Protein AF-G5DZQ9-F1 (afdb_monomer_lite)

Organism: NCBI:txid8362

InterPro domains:
  IPR019144 Membralin [PF09746] (77-176)

Sequence (219 aa):
SFSDTASKVWPQEEYIVEYSLEYGFLRLSQSTRQRLNIPVMVVTLDPTRDLCFGDRFSRFLLDEFLGYDDILMSSVKMARTSYLAAFVIMVILSSMLLRYSHHQIFIVDLLQMLEMNMSIAFPAAPLLTVILALVGMEAIMSEFFNDTTTAFYIILIVWLADQYDAFCCHTNTSKRHWLRFFYLYHFAFYAYHYRFNGQYSSLALVTSWLFIQHSMIYF

pLDDT: mean 71.71, std 11.46, range [29.19, 89.88]

Structure (mmCIF, N/CA/C/O backbone):
data_AF-G5DZQ9-F1
#
_entry.id   AF-G5DZQ9-F1
#
loop_
_atom_site.group_PDB
_atom_site.id
_atom_site.type_symbol
_atom_site.label_atom_id
_atom_site.label_alt_id
_atom_site.label_comp_id
_atom_site.label_asym_id
_atom_site.label_entity_id
_atom_site.label_seq_id
_atom_site.pdbx_PDB_ins_code
_atom_site.Cartn_x
_atom_site.Cartn_y
_atom_site.Cartn_z
_atom_site.occupancy
_atom_site.B_iso_or_equiv
_atom_site.auth_seq_id
_atom_site.auth_comp_id
_atom_site.auth_asym_id
_atom_site.auth_atom_id
_atom_site.pdbx_PDB_model_num
ATOM 1 N N . SER A 1 1 ? -33.558 -19.349 22.572 1.00 29.19 1 SER A N 1
ATOM 2 C CA . SER A 1 1 ? -34.278 -18.767 23.715 1.00 29.19 1 SER A CA 1
ATOM 3 C C . SER A 1 1 ? -33.627 -17.468 24.106 1.00 29.19 1 SER A C 1
ATOM 5 O O . SER A 1 1 ? -32.419 -17.442 24.300 1.00 29.19 1 SER A O 1
ATOM 7 N N . PHE A 1 2 ? -34.428 -16.409 24.139 1.00 42.12 2 PHE A N 1
ATOM 8 C CA . PHE A 1 2 ? -34.037 -15.070 24.555 1.00 42.12 2 PHE A CA 1
ATOM 9 C C . PHE A 1 2 ? -33.864 -15.072 26.073 1.00 42.12 2 PHE A C 1
ATOM 11 O O . PHE A 1 2 ? -34.793 -15.430 26.791 1.00 42.12 2 PHE A O 1
ATOM 18 N N . SER A 1 3 ? -32.663 -14.750 26.542 1.00 31.62 3 SER A N 1
ATOM 19 C CA . SER A 1 3 ? -32.394 -14.520 27.957 1.00 31.62 3 SER A CA 1
ATOM 20 C C . SER A 1 3 ? -32.365 -13.018 28.172 1.00 31.62 3 SER A C 1
ATOM 22 O O . SER A 1 3 ? -31.493 -12.348 27.619 1.00 31.62 3 SER A O 1
ATOM 24 N N . ASP A 1 4 ? -33.303 -12.521 28.976 1.00 43.41 4 ASP A N 1
ATOM 25 C CA . ASP A 1 4 ? -33.257 -11.193 29.581 1.00 43.41 4 ASP A CA 1
ATOM 26 C C . ASP A 1 4 ? -31.859 -10.927 30.149 1.00 43.41 4 ASP A C 1
ATOM 28 O O . ASP A 1 4 ? -31.357 -11.681 30.988 1.00 43.41 4 ASP A O 1
ATOM 32 N N . THR A 1 5 ? -31.203 -9.865 29.687 1.00 37.81 5 THR A N 1
ATOM 33 C CA . THR A 1 5 ? -29.939 -9.422 30.272 1.00 37.81 5 THR A CA 1
ATOM 34 C C . THR A 1 5 ? -30.222 -8.334 31.290 1.00 37.81 5 THR A C 1
ATOM 36 O O . THR A 1 5 ? -30.488 -7.182 30.945 1.00 37.81 5 THR A O 1
ATOM 39 N N . ALA A 1 6 ? -30.135 -8.751 32.553 1.00 37.56 6 ALA A N 1
ATOM 40 C CA . ALA A 1 6 ? -29.896 -7.921 33.720 1.00 37.56 6 ALA A CA 1
ATOM 41 C C . ALA A 1 6 ? -28.909 -6.779 33.423 1.00 37.56 6 ALA A C 1
ATOM 43 O O . ALA A 1 6 ? -28.017 -6.920 32.584 1.00 37.56 6 ALA A O 1
ATOM 44 N N . SER A 1 7 ? -29.055 -5.668 34.148 1.00 39.84 7 SER A N 1
ATOM 45 C CA . SER A 1 7 ? -28.167 -4.505 34.117 1.00 39.84 7 SER A CA 1
ATOM 46 C C . SER A 1 7 ? -26.710 -4.909 34.381 1.00 39.84 7 SER A C 1
ATOM 48 O O . SER A 1 7 ? -26.241 -4.893 35.520 1.00 39.84 7 SER A O 1
ATOM 50 N N . LYS A 1 8 ? -25.989 -5.301 33.328 1.00 43.09 8 LYS A N 1
ATOM 51 C CA . LYS A 1 8 ? -24.544 -5.498 33.362 1.00 43.09 8 LYS A CA 1
ATOM 52 C C . LYS A 1 8 ? -23.925 -4.120 33.559 1.00 43.09 8 LYS A C 1
ATOM 54 O O . LYS A 1 8 ? -24.009 -3.265 32.682 1.00 43.09 8 LYS A O 1
ATOM 59 N N . VAL A 1 9 ? -23.366 -3.898 34.745 1.00 46.31 9 VAL A N 1
ATOM 60 C CA . VAL A 1 9 ? -22.477 -2.768 35.006 1.00 46.31 9 VAL A CA 1
ATOM 61 C C . VAL A 1 9 ? -21.279 -2.946 34.080 1.00 46.31 9 VAL A C 1
ATOM 63 O O . VAL A 1 9 ? -20.582 -3.956 34.154 1.00 46.31 9 VAL A O 1
ATOM 66 N N . TRP A 1 10 ? -21.122 -2.005 33.155 1.00 50.31 10 TRP A N 1
ATOM 67 C CA . TRP A 1 10 ? -20.076 -2.020 32.142 1.00 50.31 10 TRP A CA 1
ATOM 68 C C . TRP A 1 10 ? -18.716 -1.794 32.812 1.00 50.31 10 TRP A C 1
ATOM 70 O O . TRP A 1 10 ? -18.569 -0.791 33.520 1.00 50.31 10 TRP A O 1
ATOM 80 N N . PRO A 1 11 ? -17.735 -2.694 32.643 1.00 52.16 11 PRO A N 1
ATOM 81 C CA . PRO A 1 11 ? -16.386 -2.451 33.136 1.00 52.16 11 PRO A CA 1
ATOM 82 C C . PRO A 1 11 ? -15.795 -1.239 32.400 1.00 52.16 11 PRO A C 1
ATOM 84 O O . PRO A 1 11 ? -15.856 -1.158 31.178 1.00 52.16 11 PRO A O 1
ATOM 87 N N . GLN A 1 12 ? -15.257 -0.265 33.142 1.00 51.59 12 GLN A N 1
ATOM 88 C CA . GLN A 1 12 ? -14.741 0.991 32.570 1.00 51.59 12 GLN A CA 1
ATOM 89 C C . GLN A 1 12 ? -13.383 0.846 31.860 1.00 51.59 12 GLN A C 1
ATOM 91 O O . GLN A 1 12 ? -12.865 1.829 31.338 1.00 51.59 12 GLN A O 1
ATOM 96 N N . GLU A 1 13 ? -12.819 -0.362 31.828 1.00 50.69 13 GLU A N 1
ATOM 97 C CA . GLU A 1 13 ? -11.478 -0.641 31.299 1.00 50.69 13 GLU A CA 1
ATOM 98 C C . GLU A 1 13 ? -1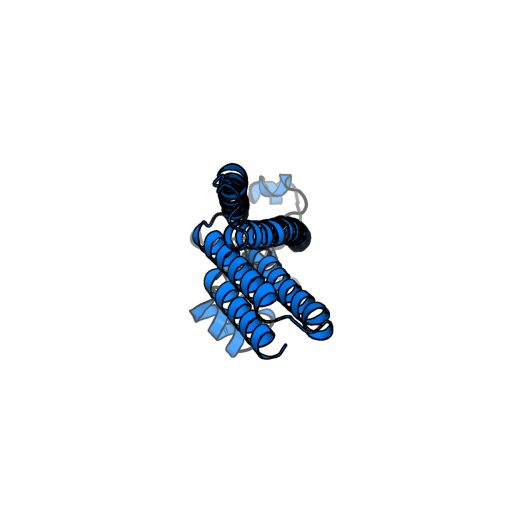1.488 -1.427 29.974 1.00 50.69 13 GLU A C 1
ATOM 100 O O . GLU A 1 13 ? -10.428 -1.649 29.398 1.00 50.69 13 GLU A O 1
ATOM 105 N N . GLU A 1 14 ? -12.658 -1.811 29.448 1.00 59.22 14 GLU A N 1
ATOM 106 C CA . GLU A 1 14 ? -12.772 -2.523 28.164 1.00 59.22 14 GLU A CA 1
ATOM 107 C C . GLU A 1 14 ? -13.199 -1.573 27.032 1.00 59.22 14 GLU A C 1
ATOM 109 O O . GLU A 1 14 ? -14.139 -0.784 27.163 1.00 59.22 14 GLU A O 1
ATOM 114 N N . TYR A 1 15 ? -12.499 -1.641 25.897 1.00 63.75 15 TYR A N 1
ATOM 115 C CA . TYR A 1 15 ? -12.817 -0.872 24.694 1.00 63.75 15 TYR A CA 1
ATOM 116 C C . TYR A 1 15 ? -14.038 -1.483 23.991 1.00 63.75 15 TYR A C 1
ATOM 118 O O . TYR A 1 15 ? -14.171 -2.698 23.856 1.00 63.75 15 TYR A O 1
ATOM 126 N N . ILE A 1 16 ? -14.953 -0.630 23.525 1.00 74.00 16 ILE A N 1
ATOM 127 C CA . ILE A 1 16 ? -16.191 -1.045 22.854 1.00 74.00 16 ILE A CA 1
ATOM 128 C C . ILE A 1 16 ? -16.242 -0.375 21.486 1.00 74.00 16 ILE A C 1
ATOM 130 O O . ILE A 1 16 ? -16.075 0.840 21.369 1.00 74.00 16 ILE A O 1
ATOM 134 N N . VAL A 1 17 ? -16.502 -1.166 20.446 1.00 76.00 17 VAL A N 1
ATOM 135 C CA . VAL A 1 17 ? -16.706 -0.657 19.087 1.00 76.00 17 VAL A CA 1
ATOM 136 C C . VAL A 1 17 ? -18.203 -0.524 18.832 1.00 76.00 17 VAL A C 1
ATOM 138 O O . VAL A 1 17 ? -18.927 -1.517 18.784 1.00 76.00 17 VAL A O 1
ATOM 141 N N . GLU A 1 18 ? -18.675 0.709 18.654 1.00 82.25 18 GLU A N 1
ATOM 142 C CA . GLU A 1 18 ? -20.065 0.993 18.296 1.00 82.25 18 GLU A CA 1
ATOM 143 C C . GLU A 1 18 ? -20.197 1.264 16.792 1.00 82.25 18 GLU A C 1
ATOM 145 O O . GLU A 1 18 ? -19.430 2.032 16.211 1.00 82.25 18 GLU A O 1
ATOM 150 N N . TYR A 1 19 ? -21.211 0.672 16.159 1.00 78.12 19 TYR A N 1
ATOM 151 C CA . TYR A 1 19 ? -21.540 0.918 14.756 1.00 78.12 19 TYR A CA 1
ATOM 152 C C . TYR A 1 19 ? -23.028 1.237 14.599 1.00 78.12 19 TYR A C 1
ATOM 154 O O . TYR A 1 19 ? -23.882 0.615 15.228 1.00 78.12 19 TYR A O 1
ATOM 162 N N . SER A 1 20 ? -23.339 2.203 13.735 1.00 81.62 20 SER A N 1
ATOM 163 C CA . SER A 1 20 ? -24.707 2.578 13.374 1.00 81.62 20 SER A CA 1
ATOM 164 C C . SER A 1 20 ? -24.753 2.999 11.911 1.00 81.62 20 SER A C 1
ATOM 166 O O . SER A 1 20 ? -23.849 3.687 11.435 1.00 81.62 20 SER A O 1
ATOM 168 N N . LEU A 1 21 ? -25.832 2.632 11.215 1.00 80.06 21 LEU A N 1
ATOM 169 C CA . LEU A 1 21 ? -26.117 3.127 9.863 1.00 80.06 21 LEU A CA 1
ATOM 170 C C . LEU A 1 21 ? -26.376 4.641 9.865 1.00 80.06 21 LEU A C 1
ATOM 172 O O . LEU A 1 21 ? -26.019 5.336 8.917 1.00 80.06 21 LEU A O 1
ATOM 176 N N . GLU A 1 22 ? -26.958 5.157 10.950 1.00 82.12 22 GLU A N 1
ATOM 177 C CA . GLU A 1 22 ? -27.217 6.580 11.143 1.00 82.12 22 GLU A CA 1
ATOM 178 C C . GLU A 1 22 ? -26.275 7.154 12.201 1.00 82.12 22 GLU A C 1
ATOM 180 O O . GLU A 1 22 ? -26.306 6.779 13.379 1.00 82.12 22 GLU A O 1
ATOM 185 N N . TYR A 1 23 ? -25.451 8.116 11.785 1.00 75.62 23 TYR A N 1
ATOM 186 C CA . TYR A 1 23 ? -24.440 8.738 12.642 1.00 75.62 23 TYR A CA 1
ATOM 187 C C . TYR A 1 23 ? -25.040 9.447 13.872 1.00 75.62 23 TYR A C 1
ATOM 189 O O . TYR A 1 23 ? -24.409 9.518 14.926 1.00 75.62 23 TYR A O 1
ATOM 197 N N . GLY A 1 24 ? -26.284 9.931 13.771 1.00 80.19 24 GLY A N 1
ATOM 198 C CA . GLY A 1 24 ? -26.987 10.598 14.869 1.00 80.19 24 GLY A CA 1
ATOM 199 C C . GLY A 1 24 ? -27.151 9.724 16.116 1.00 80.19 24 GLY A C 1
ATOM 200 O O . GLY A 1 24 ? -27.082 10.239 17.231 1.00 80.19 24 GLY A O 1
ATOM 201 N N . PHE A 1 25 ? -27.281 8.404 15.953 1.00 82.31 25 PHE A N 1
ATOM 202 C CA . PHE A 1 25 ? -27.458 7.488 17.082 1.00 82.31 25 PHE A CA 1
ATOM 203 C C . PHE A 1 25 ? -26.173 7.237 17.871 1.00 82.31 25 PHE A C 1
ATOM 205 O O . PHE A 1 25 ? -26.243 7.033 19.085 1.00 82.31 25 PHE A O 1
ATOM 212 N N . LEU A 1 26 ? -25.006 7.343 17.226 1.00 81.25 26 LEU A N 1
ATOM 213 C CA . LEU A 1 26 ? -23.705 7.207 17.892 1.00 81.25 26 LEU A CA 1
ATOM 214 C C . LEU A 1 26 ? -23.463 8.339 18.902 1.00 81.25 26 LEU A C 1
ATOM 216 O O . LEU A 1 26 ? -22.813 8.127 19.917 1.00 81.25 26 LEU A O 1
ATOM 220 N N . ARG A 1 27 ? -24.051 9.524 18.683 1.00 80.75 27 ARG A N 1
ATOM 221 C CA . ARG A 1 27 ? -23.936 10.675 19.599 1.00 80.75 27 ARG A CA 1
ATOM 222 C C . ARG A 1 27 ? -24.813 10.580 20.850 1.00 80.75 27 ARG A C 1
ATOM 224 O O . ARG A 1 27 ? -24.617 11.350 21.787 1.00 80.75 27 ARG A O 1
ATOM 231 N N . LEU A 1 28 ? -25.814 9.701 20.859 1.00 82.06 28 LEU A N 1
ATOM 232 C CA . LEU A 1 28 ? -26.751 9.569 21.975 1.00 82.06 28 LEU A CA 1
ATOM 233 C C . LEU A 1 28 ? -26.148 8.713 23.091 1.00 82.06 28 LEU A C 1
ATOM 235 O O . LEU A 1 28 ? -25.578 7.658 22.820 1.00 82.06 28 LEU A O 1
ATOM 239 N N . SER A 1 29 ? -26.350 9.122 24.348 1.00 81.06 29 SER A N 1
ATOM 240 C CA . SER A 1 29 ? -25.999 8.300 25.512 1.00 81.06 29 SER A CA 1
ATOM 241 C C . SER A 1 29 ? -26.861 7.036 25.578 1.00 81.06 29 SER A C 1
ATOM 243 O O . SER A 1 29 ? -28.008 7.025 25.120 1.00 81.06 29 SER A O 1
ATOM 245 N N . GLN A 1 30 ? -26.358 5.986 26.227 1.00 79.94 30 GLN A N 1
ATOM 246 C CA . GLN A 1 30 ? -27.070 4.709 26.340 1.00 79.94 30 GLN A CA 1
ATOM 247 C C . GLN A 1 30 ? -28.442 4.841 27.023 1.00 79.94 30 GLN A C 1
ATOM 249 O O . GLN A 1 30 ? -29.418 4.243 26.575 1.00 79.94 30 GLN A O 1
ATOM 254 N N . SER A 1 31 ? -28.553 5.714 28.028 1.00 80.56 31 SER A N 1
ATOM 255 C CA . SER A 1 31 ? -29.822 6.057 28.683 1.00 80.56 31 SER A CA 1
ATOM 256 C C . SER A 1 31 ? -30.815 6.748 27.741 1.00 80.56 31 SER A C 1
ATOM 258 O O . SER A 1 31 ? -32.017 6.486 27.794 1.00 80.56 31 SER A O 1
ATOM 260 N N . THR A 1 32 ? -30.327 7.597 26.832 1.00 81.38 32 THR A N 1
ATOM 261 C CA . THR A 1 32 ? -31.174 8.267 25.838 1.00 81.38 32 THR A CA 1
ATOM 262 C C . THR A 1 32 ? -31.618 7.296 24.746 1.00 81.38 32 THR A C 1
ATOM 264 O O . THR A 1 32 ? -32.773 7.355 24.329 1.00 81.38 32 THR A O 1
ATOM 267 N N . ARG A 1 33 ? -30.751 6.358 24.335 1.00 82.75 33 ARG A N 1
ATOM 268 C CA . ARG A 1 33 ? -31.100 5.288 23.382 1.00 82.75 33 ARG A CA 1
ATOM 269 C C . ARG A 1 33 ? -32.202 4.377 23.934 1.00 82.75 33 ARG A C 1
ATOM 271 O O . ARG A 1 33 ? -33.153 4.087 23.214 1.00 82.75 33 ARG A O 1
ATOM 278 N N . GLN A 1 34 ? -32.131 4.020 25.220 1.00 81.62 34 GLN A N 1
ATOM 279 C CA . GLN A 1 34 ? -33.184 3.264 25.914 1.00 81.62 34 GLN A CA 1
ATOM 280 C C . GLN A 1 34 ? -34.495 4.053 26.006 1.00 81.62 34 GLN A C 1
ATOM 282 O O . GLN A 1 34 ? -35.560 3.517 25.716 1.00 81.62 34 GLN A O 1
ATOM 287 N N . ARG A 1 35 ? -34.431 5.350 26.342 1.00 88.12 35 ARG A N 1
ATOM 288 C CA . ARG A 1 35 ? -35.624 6.209 26.433 1.00 88.12 35 ARG A CA 1
ATOM 289 C C . ARG A 1 35 ? -36.322 6.409 25.085 1.00 88.12 35 ARG A C 1
ATOM 291 O O . ARG A 1 35 ? -37.540 6.525 25.044 1.00 88.12 35 ARG A O 1
ATOM 298 N N . LEU A 1 36 ? -35.551 6.473 24.001 1.00 86.62 36 LEU A N 1
ATOM 299 C CA . LEU A 1 36 ? -36.057 6.608 22.632 1.00 86.62 36 LEU A CA 1
ATOM 300 C C . LEU A 1 36 ? -36.387 5.258 21.974 1.00 86.62 36 LEU A C 1
ATOM 302 O O . LEU A 1 36 ? -36.780 5.239 20.813 1.00 86.62 36 LEU A O 1
ATOM 306 N N . ASN A 1 37 ? -36.249 4.148 22.708 1.00 85.75 37 ASN A N 1
ATOM 307 C CA . ASN A 1 37 ? -36.533 2.790 22.245 1.00 85.75 37 ASN A CA 1
ATOM 308 C C . ASN A 1 37 ? -35.787 2.415 20.944 1.00 85.75 37 ASN A C 1
ATOM 310 O O . ASN A 1 37 ? -36.321 1.729 20.072 1.00 85.75 37 ASN A O 1
ATOM 314 N N . ILE A 1 38 ? -34.546 2.896 20.805 1.00 85.12 38 ILE A N 1
ATOM 315 C CA . ILE A 1 38 ? -33.685 2.601 19.653 1.00 85.12 38 ILE A CA 1
ATOM 316 C C . ILE A 1 38 ? -33.174 1.156 19.794 1.00 85.12 38 ILE A C 1
ATOM 318 O O . ILE A 1 38 ? -32.637 0.818 20.852 1.00 85.12 38 ILE A O 1
ATOM 322 N N . PRO A 1 39 ? -33.301 0.297 18.765 1.00 83.12 39 PRO A N 1
ATOM 323 C CA . PRO A 1 39 ? -32.833 -1.084 18.832 1.00 83.12 39 PRO A CA 1
ATOM 324 C C . PRO A 1 39 ? -31.301 -1.128 18.904 1.00 83.12 39 PRO A C 1
ATOM 326 O O . PRO A 1 39 ? -30.613 -0.703 17.978 1.00 83.12 39 PRO A O 1
ATOM 329 N N . VAL A 1 40 ? -30.765 -1.656 20.005 1.00 82.75 40 VAL A N 1
ATOM 330 C CA . VAL A 1 40 ? -29.323 -1.852 20.213 1.00 82.75 40 VAL A CA 1
ATOM 331 C C . VAL A 1 40 ? -29.051 -3.344 20.366 1.00 82.75 40 VAL A C 1
ATOM 333 O O . VAL A 1 40 ? -29.686 -4.006 21.184 1.00 82.75 40 VAL A O 1
ATOM 336 N N . MET A 1 41 ? -28.096 -3.865 19.597 1.00 81.81 41 MET A N 1
ATOM 337 C CA . MET A 1 41 ? -27.613 -5.240 19.717 1.00 81.81 41 MET A CA 1
ATOM 338 C C . MET A 1 41 ? -26.192 -5.219 20.272 1.00 81.81 41 MET A C 1
ATOM 340 O O . MET A 1 41 ? -25.302 -4.624 19.669 1.00 81.81 41 MET A O 1
ATOM 344 N N . VAL A 1 42 ? -25.985 -5.875 21.413 1.00 82.62 42 VAL A N 1
ATOM 345 C CA . VAL A 1 42 ? -24.667 -6.009 22.041 1.00 82.62 42 VAL A CA 1
ATOM 346 C C . VAL A 1 42 ? -24.162 -7.419 21.779 1.00 82.62 42 VAL A C 1
ATOM 348 O O . VAL A 1 42 ? -24.817 -8.391 22.153 1.00 82.62 42 VAL A O 1
ATOM 351 N N . VAL A 1 43 ? -23.000 -7.527 21.138 1.00 81.44 43 VAL A N 1
ATOM 352 C CA . VAL A 1 43 ? -22.337 -8.804 20.860 1.00 81.44 43 VAL A CA 1
ATOM 353 C C . VAL A 1 43 ? -21.011 -8.817 21.606 1.00 81.44 43 VAL A C 1
ATOM 355 O O . VAL A 1 43 ? -20.156 -7.973 21.361 1.00 81.44 43 VAL A O 1
ATOM 358 N N . THR A 1 44 ? -20.850 -9.766 22.524 1.00 78.94 44 THR A N 1
ATOM 359 C CA . THR A 1 44 ? -19.573 -10.040 23.191 1.00 78.94 44 THR A CA 1
ATOM 360 C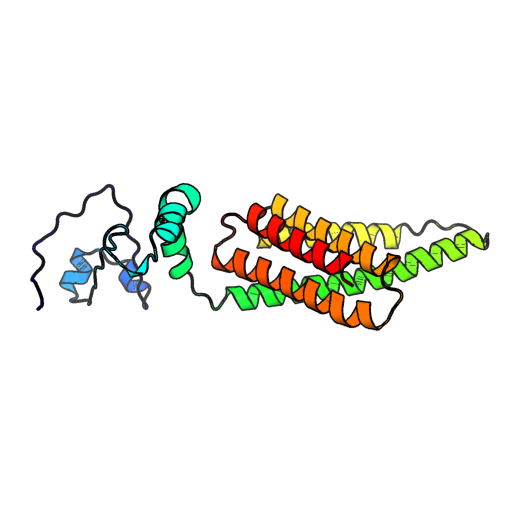 C . THR A 1 44 ? -18.890 -11.184 22.459 1.00 78.94 44 THR A C 1
ATOM 362 O O . THR A 1 44 ? -19.451 -12.278 22.415 1.00 78.94 44 THR A O 1
ATOM 365 N N . LEU A 1 45 ? -17.722 -10.919 21.880 1.00 74.94 45 LEU A N 1
ATOM 366 C CA . LEU A 1 45 ? -16.925 -11.910 21.164 1.00 74.94 45 LEU A CA 1
ATOM 367 C C . LEU A 1 45 ? -15.869 -12.479 22.115 1.00 74.94 45 LEU A C 1
ATOM 369 O O . LEU A 1 45 ? -15.092 -11.717 22.682 1.00 74.94 45 LEU A O 1
ATOM 373 N N . ASP A 1 46 ? -15.852 -13.798 22.295 1.00 77.25 46 ASP A N 1
ATOM 374 C CA . ASP A 1 46 ? -14.846 -14.492 23.103 1.00 77.25 46 ASP A CA 1
ATOM 375 C C . ASP A 1 46 ? -13.879 -15.237 22.164 1.00 77.25 46 ASP A C 1
ATOM 377 O O . ASP A 1 46 ? -14.260 -16.255 21.572 1.00 77.25 46 ASP A O 1
ATOM 381 N N . PRO A 1 47 ? -12.620 -14.781 22.023 1.00 69.25 47 PRO A N 1
ATOM 382 C CA . PRO A 1 47 ? -11.664 -15.350 21.070 1.00 69.25 47 PRO A CA 1
ATOM 383 C C . PRO A 1 47 ? -11.292 -16.810 21.378 1.00 69.25 47 PRO A C 1
ATOM 385 O O . PRO A 1 47 ? -10.848 -17.552 20.496 1.00 69.25 47 PRO A O 1
ATOM 388 N N . THR A 1 48 ? -11.512 -17.269 22.615 1.00 73.62 48 THR A N 1
ATOM 389 C CA . THR A 1 48 ? -11.220 -18.648 23.022 1.00 73.62 48 THR A CA 1
ATOM 390 C C . THR A 1 48 ? -12.386 -19.597 22.763 1.00 73.62 48 THR A C 1
ATOM 392 O O . THR A 1 48 ? -12.173 -20.783 22.483 1.00 73.62 48 THR A O 1
ATOM 395 N N . ARG A 1 49 ? -13.622 -19.090 22.788 1.00 79.25 49 ARG A N 1
ATOM 396 C CA . ARG A 1 49 ? -14.836 -19.893 22.596 1.00 79.25 49 ARG A CA 1
ATOM 397 C C . ARG A 1 49 ? -15.384 -19.833 21.179 1.00 79.25 49 ARG A C 1
ATOM 399 O O . ARG A 1 49 ? -15.808 -20.869 20.667 1.00 79.25 49 ARG A O 1
ATOM 406 N N . ASP A 1 50 ? -15.340 -18.678 20.528 1.00 79.50 50 ASP A N 1
ATOM 407 C CA . ASP A 1 50 ? -16.031 -18.479 19.261 1.00 79.50 50 ASP A CA 1
ATOM 408 C C . ASP A 1 50 ? -15.259 -19.082 18.080 1.00 79.50 50 ASP A C 1
ATOM 410 O O . ASP A 1 50 ? -14.108 -18.751 17.784 1.00 79.50 50 ASP A O 1
ATOM 414 N N . LEU A 1 51 ? -15.921 -19.993 17.363 1.00 77.19 51 LEU A N 1
ATOM 415 C CA . LEU A 1 51 ? -15.376 -20.681 16.185 1.00 77.19 51 LEU A CA 1
ATOM 416 C C . LEU A 1 51 ? -15.055 -19.718 15.025 1.00 77.19 51 LEU A C 1
ATOM 418 O O . LEU A 1 51 ? -14.285 -20.073 14.137 1.00 77.19 51 LEU A O 1
ATOM 422 N N . CYS A 1 52 ? -15.606 -18.498 15.026 1.00 76.69 52 CYS A N 1
ATOM 423 C CA . CYS A 1 52 ? -15.4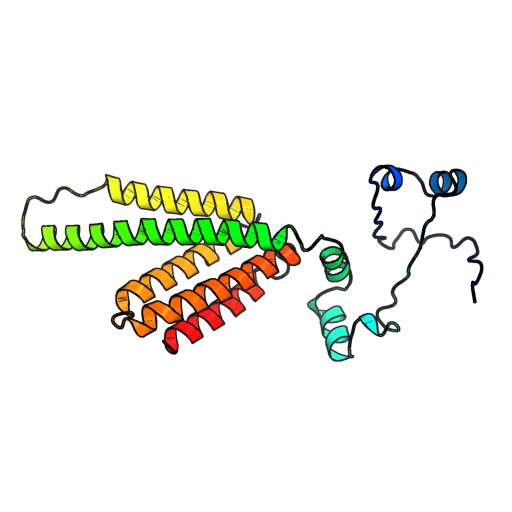04 -17.524 13.950 1.00 76.69 52 CYS A CA 1
ATOM 424 C C . CYS A 1 52 ? -13.968 -16.988 13.854 1.00 76.69 52 CYS A C 1
ATOM 426 O O . CYS A 1 52 ? -13.570 -16.554 12.778 1.00 76.69 52 CYS A O 1
ATOM 428 N N . PHE A 1 53 ? -13.183 -17.039 14.938 1.00 74.44 53 PHE A N 1
ATOM 429 C CA . PHE A 1 53 ? -11.781 -16.593 14.947 1.00 74.44 53 PHE A CA 1
ATOM 430 C C . PHE A 1 53 ? -10.808 -17.593 14.300 1.00 74.44 53 PHE A C 1
ATOM 432 O O . PHE A 1 53 ? -9.607 -17.337 14.219 1.00 74.44 53 PHE A O 1
ATOM 439 N N . GLY A 1 54 ? -11.318 -18.720 13.801 1.00 77.69 54 GLY A N 1
ATOM 440 C CA . GLY A 1 54 ? -10.534 -19.722 13.091 1.00 77.69 54 GLY A CA 1
ATOM 441 C C . GLY A 1 54 ? -9.885 -20.757 14.007 1.00 77.69 54 GLY A C 1
ATOM 442 O O . GLY A 1 54 ? -10.218 -20.891 15.190 1.00 77.69 54 GLY A O 1
ATOM 443 N N . ASP A 1 55 ? -8.970 -21.522 13.417 1.00 82.31 55 ASP A N 1
ATOM 444 C CA . ASP A 1 55 ? -8.332 -22.677 14.041 1.00 82.31 55 ASP A CA 1
ATOM 445 C C . ASP A 1 55 ? -7.276 -22.278 15.082 1.00 82.31 55 ASP A C 1
ATOM 447 O O . ASP A 1 55 ? -6.861 -21.124 15.183 1.00 82.31 55 ASP A O 1
ATOM 451 N N . ARG A 1 56 ? -6.774 -23.259 15.846 1.00 81.50 56 ARG A N 1
ATOM 452 C CA . ARG A 1 56 ? -5.732 -23.049 16.873 1.00 81.50 56 ARG A CA 1
ATOM 453 C C . ARG A 1 56 ? -4.513 -22.272 16.368 1.00 81.50 56 ARG A C 1
ATOM 455 O O . ARG A 1 56 ? -3.970 -21.468 17.114 1.00 81.50 56 ARG A O 1
ATOM 462 N N . PHE A 1 57 ? -4.102 -22.499 15.120 1.00 80.44 57 PHE A N 1
ATOM 463 C CA . PHE A 1 57 ? -2.984 -21.776 14.514 1.00 80.44 57 PHE A CA 1
ATOM 464 C C . PHE A 1 57 ? -3.324 -20.305 14.239 1.00 80.44 57 PHE A C 1
ATOM 466 O O . PHE A 1 57 ? -2.520 -19.425 14.532 1.00 80.44 57 PHE A O 1
ATOM 473 N N . SER A 1 58 ? -4.532 -20.032 13.740 1.00 74.94 58 SER A N 1
ATOM 474 C CA . SER A 1 58 ? -5.033 -18.671 13.539 1.00 74.94 58 SER A CA 1
ATOM 475 C C . SER A 1 58 ? -5.094 -17.926 14.867 1.00 74.94 58 SER A C 1
ATOM 477 O O . SER A 1 58 ? -4.544 -16.841 14.973 1.00 74.94 58 SER A O 1
ATOM 479 N N . ARG A 1 59 ? -5.664 -18.544 15.907 1.00 80.94 59 ARG A N 1
ATOM 480 C CA . ARG A 1 59 ? -5.761 -17.958 17.254 1.00 80.94 59 ARG A CA 1
ATOM 481 C C . ARG A 1 59 ? -4.399 -17.673 17.877 1.00 80.94 59 ARG A C 1
ATOM 483 O O . ARG A 1 59 ? -4.235 -16.634 18.494 1.00 80.94 59 ARG A O 1
ATOM 490 N N . PHE A 1 60 ? -3.424 -18.556 17.675 1.00 82.12 60 PHE A N 1
ATOM 491 C CA . PHE A 1 60 ? -2.051 -18.331 18.123 1.00 82.12 60 PHE A CA 1
ATOM 492 C C . PHE A 1 60 ? -1.402 -17.131 17.414 1.00 82.12 60 PHE A C 1
ATOM 494 O O . PHE A 1 60 ? -0.809 -16.281 18.065 1.00 82.12 60 PHE A O 1
ATOM 501 N N . LEU A 1 61 ? -1.559 -17.016 16.089 1.00 76.44 61 LEU A N 1
ATOM 502 C CA . LEU A 1 61 ? -1.078 -15.844 15.346 1.00 76.44 61 LEU A CA 1
ATOM 503 C C . LEU A 1 61 ? -1.782 -14.548 15.770 1.00 76.44 61 LEU A C 1
ATOM 505 O O . LEU A 1 61 ? -1.159 -13.489 15.794 1.00 76.44 61 LEU A O 1
ATOM 509 N N . LEU A 1 62 ? -3.073 -14.632 16.086 1.00 76.12 62 LEU A N 1
ATOM 510 C CA . LEU A 1 62 ? -3.877 -13.503 16.546 1.00 76.12 62 LEU A CA 1
ATOM 511 C C . LEU A 1 62 ? -3.443 -13.012 17.926 1.00 76.12 62 LEU A C 1
ATOM 513 O O . LEU A 1 62 ? -3.336 -11.808 18.121 1.00 76.12 62 LEU A O 1
ATOM 517 N N . ASP A 1 63 ? -3.168 -13.933 18.844 1.00 78.50 63 ASP A N 1
ATOM 518 C CA . ASP A 1 63 ? -2.790 -13.624 20.224 1.00 78.50 63 ASP A CA 1
ATOM 519 C C . ASP A 1 63 ? -1.348 -13.095 20.329 1.00 78.50 63 ASP A C 1
ATOM 521 O O . ASP A 1 63 ? -1.091 -12.128 21.036 1.00 78.50 63 ASP A O 1
ATOM 525 N N . GLU A 1 64 ? -0.415 -13.678 19.567 1.00 78.44 64 GLU A N 1
ATOM 526 C CA . GLU A 1 64 ? 1.018 -13.380 19.708 1.00 78.44 64 GLU A CA 1
ATOM 527 C C . GLU A 1 64 ? 1.518 -12.280 18.752 1.00 78.44 64 GLU A C 1
ATOM 529 O O . GLU A 1 64 ? 2.440 -11.537 19.082 1.00 78.44 64 GLU A O 1
ATOM 534 N N . PHE A 1 65 ? 0.944 -12.176 17.545 1.00 63.91 65 PHE A N 1
ATOM 535 C CA . PHE A 1 65 ? 1.476 -11.310 16.483 1.00 63.91 65 PHE A CA 1
ATOM 536 C C . PHE A 1 65 ? 0.503 -10.240 15.993 1.00 63.91 65 PHE A C 1
ATOM 538 O O . PHE A 1 65 ? 0.952 -9.148 15.664 1.00 63.91 65 PHE A O 1
ATOM 545 N N . LEU A 1 66 ? -0.794 -10.525 15.851 1.00 68.44 66 LEU A N 1
ATOM 546 C CA . LEU A 1 66 ? -1.695 -9.634 15.101 1.00 68.44 66 LEU A CA 1
ATOM 547 C C . LEU A 1 66 ? -2.601 -8.753 15.966 1.00 68.44 66 LEU A C 1
ATOM 549 O O . LEU A 1 66 ? -2.944 -7.672 15.505 1.00 68.44 66 LEU A O 1
ATOM 553 N N . GLY A 1 67 ? -2.978 -9.185 17.171 1.00 72.81 67 GLY A N 1
ATOM 554 C CA . GLY A 1 67 ? -3.972 -8.504 18.002 1.00 72.81 67 GLY A CA 1
ATOM 555 C C . GLY A 1 67 ? -5.404 -8.654 17.462 1.00 72.81 67 GLY A C 1
ATOM 556 O O . GLY A 1 67 ? -5.670 -8.544 16.263 1.00 72.81 67 GLY A O 1
ATOM 557 N N . TYR A 1 68 ? -6.373 -8.913 18.343 1.00 71.50 68 TYR A N 1
ATOM 558 C CA . TYR A 1 68 ? -7.779 -9.094 17.939 1.00 71.50 68 TYR A CA 1
ATOM 559 C C . TYR A 1 68 ? -8.473 -7.772 17.561 1.00 71.50 68 TYR A C 1
ATOM 561 O O . TYR A 1 68 ? -9.344 -7.747 16.685 1.00 71.50 68 TYR A O 1
ATOM 569 N N . ASP A 1 69 ? -8.057 -6.668 18.176 1.00 69.00 69 ASP A N 1
ATOM 570 C CA . ASP A 1 69 ? -8.703 -5.348 18.068 1.00 69.00 69 ASP A CA 1
ATOM 571 C C . ASP A 1 69 ? -8.533 -4.745 16.685 1.00 69.00 69 ASP A C 1
ATOM 573 O O . ASP A 1 69 ? -9.439 -4.139 16.108 1.00 69.00 69 ASP A O 1
ATOM 577 N N . ASP A 1 70 ? -7.366 -5.006 16.128 1.00 67.69 70 ASP A N 1
ATOM 578 C CA . ASP A 1 70 ? -6.911 -4.559 14.831 1.00 67.69 70 ASP A CA 1
ATOM 579 C C . ASP A 1 70 ? -7.715 -5.188 13.688 1.00 67.69 70 ASP A C 1
ATOM 581 O O . ASP A 1 70 ? -8.142 -4.516 12.740 1.00 67.69 70 ASP A O 1
ATOM 585 N N . ILE A 1 71 ? -8.044 -6.471 13.824 1.00 69.50 71 ILE A N 1
ATOM 586 C CA . ILE A 1 71 ? -8.856 -7.202 12.847 1.00 69.50 71 ILE A CA 1
ATOM 587 C C . ILE A 1 71 ? -10.322 -6.802 12.934 1.00 69.50 71 ILE A C 1
ATOM 589 O O . ILE A 1 71 ? -10.985 -6.678 11.899 1.00 69.50 71 ILE A O 1
ATOM 593 N N . LEU A 1 72 ? -10.828 -6.545 14.140 1.00 69.38 72 LEU A N 1
ATOM 594 C CA . LEU A 1 72 ? -12.165 -5.991 14.349 1.00 69.38 72 LEU A CA 1
ATOM 595 C C . LEU A 1 72 ? -12.287 -4.600 13.716 1.00 69.38 72 LEU A C 1
ATOM 597 O O . LEU A 1 72 ? -13.208 -4.357 12.932 1.00 69.38 72 LEU A O 1
ATOM 601 N N . MET A 1 73 ? -11.318 -3.716 13.958 1.00 65.88 73 MET A N 1
ATOM 602 C CA . MET A 1 73 ? -11.299 -2.368 13.392 1.00 65.88 73 MET A CA 1
ATOM 603 C C . MET A 1 73 ? -11.177 -2.384 11.857 1.00 65.88 73 MET A C 1
ATOM 605 O O . MET A 1 73 ? -11.891 -1.652 11.162 1.00 65.88 73 MET A O 1
ATOM 609 N N . SER A 1 74 ? -10.333 -3.261 11.297 1.00 61.41 74 SER A N 1
ATOM 610 C CA . SER A 1 74 ? -10.214 -3.449 9.843 1.00 61.41 74 SER A CA 1
ATOM 611 C C . SER A 1 74 ? -11.486 -4.040 9.222 1.00 61.41 74 SER A C 1
ATOM 613 O O . SER A 1 74 ? -11.906 -3.626 8.138 1.00 61.41 74 SER A O 1
ATOM 615 N N . SER A 1 75 ? -12.161 -4.964 9.908 1.00 65.19 75 SER A N 1
ATOM 616 C CA . SER A 1 75 ? -13.414 -5.561 9.428 1.00 65.19 75 SER A CA 1
ATOM 617 C C . SER A 1 75 ? -14.543 -4.533 9.324 1.00 65.19 75 SER A C 1
ATOM 619 O O . SER A 1 75 ? -15.329 -4.591 8.377 1.00 65.19 75 SER A O 1
ATOM 621 N N . VAL A 1 76 ? -14.581 -3.563 10.243 1.00 63.94 76 VAL A N 1
ATOM 622 C CA . VAL A 1 76 ? -15.580 -2.483 10.280 1.00 63.94 76 VAL A CA 1
ATOM 623 C C . VAL A 1 76 ? -15.281 -1.374 9.258 1.00 63.94 76 VAL A C 1
ATOM 625 O O . VAL A 1 76 ? -16.210 -0.770 8.715 1.00 63.94 76 VAL A O 1
ATOM 628 N N . LYS A 1 77 ? -14.007 -1.123 8.912 1.00 59.50 77 LYS A N 1
ATOM 629 C CA . LYS A 1 77 ? -13.646 -0.191 7.829 1.00 59.50 77 LYS A CA 1
ATOM 630 C C . LYS A 1 77 ? -14.041 -0.767 6.459 1.00 59.50 77 LYS A C 1
ATOM 632 O O . LYS A 1 77 ? -13.478 -1.731 5.947 1.00 59.50 77 LYS A O 1
ATOM 637 N N . MET A 1 78 ? -15.048 -0.137 5.8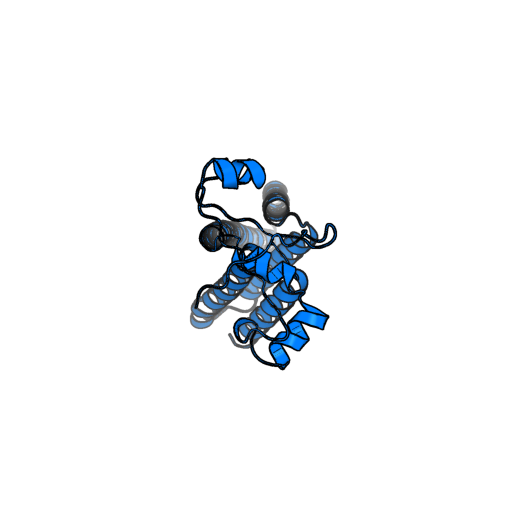66 1.00 52.28 78 MET A N 1
ATOM 638 C CA . MET A 1 78 ? -15.747 -0.514 4.638 1.00 52.28 78 MET A CA 1
ATOM 639 C C . MET A 1 78 ? -14.798 -0.762 3.443 1.00 52.28 78 MET A C 1
ATOM 641 O O . MET A 1 78 ? -14.210 0.162 2.891 1.00 52.28 78 MET A O 1
ATOM 645 N N . ALA A 1 79 ? -14.722 -2.015 2.978 1.00 56.53 79 ALA A N 1
ATOM 646 C CA . ALA A 1 79 ? -13.834 -2.510 1.911 1.00 56.53 79 ALA A CA 1
ATOM 647 C C . ALA A 1 79 ? -14.044 -1.910 0.497 1.00 56.53 79 ALA A C 1
ATOM 649 O O . ALA A 1 79 ? -13.404 -2.340 -0.457 1.00 56.53 79 ALA A O 1
ATOM 650 N N . ARG A 1 80 ? -14.965 -0.954 0.308 1.00 56.91 80 ARG A N 1
ATOM 651 C CA . ARG A 1 80 ? -15.263 -0.384 -1.023 1.00 56.91 80 ARG A CA 1
ATOM 652 C C . ARG A 1 80 ? -14.307 0.737 -1.430 1.00 56.91 80 ARG A C 1
ATOM 654 O O . ARG A 1 80 ? -14.023 0.876 -2.615 1.00 56.91 80 ARG A O 1
ATOM 661 N N . THR A 1 81 ? -13.797 1.520 -0.482 1.00 62.06 81 THR A N 1
ATOM 662 C CA . THR A 1 81 ? -12.882 2.637 -0.777 1.00 62.06 81 THR A CA 1
ATOM 663 C C . THR A 1 81 ? -11.453 2.164 -1.056 1.00 62.06 81 THR A C 1
ATOM 665 O O . THR A 1 81 ? -10.742 2.811 -1.821 1.00 62.06 81 THR A O 1
ATOM 668 N N . SER A 1 82 ? -11.059 0.996 -0.535 1.00 65.81 82 SER A N 1
ATOM 669 C CA . SER A 1 82 ? -9.711 0.432 -0.694 1.00 65.81 82 SER A CA 1
ATOM 670 C C . SER A 1 82 ? -9.345 0.083 -2.129 1.00 65.81 82 SER A C 1
ATOM 672 O O . SER A 1 82 ? -8.252 0.414 -2.580 1.00 65.81 82 SER A O 1
ATOM 674 N N . TYR A 1 83 ? -10.255 -0.540 -2.877 1.00 68.19 83 TYR A N 1
ATOM 675 C CA . TYR A 1 83 ? -9.983 -0.906 -4.270 1.00 68.19 83 TYR A CA 1
ATOM 676 C C . TYR A 1 83 ? -9.924 0.313 -5.189 1.00 68.19 83 TYR A C 1
ATOM 678 O O . TYR A 1 83 ? -9.142 0.334 -6.137 1.00 68.19 83 TYR A O 1
ATOM 686 N N . LEU A 1 84 ? -10.724 1.340 -4.890 1.00 71.56 84 LEU A N 1
ATOM 687 C CA . LEU A 1 84 ? -10.756 2.575 -5.666 1.00 71.56 84 LEU A CA 1
ATOM 688 C C . LEU A 1 84 ? -9.472 3.385 -5.440 1.00 71.56 84 LEU A C 1
ATOM 690 O O . LEU A 1 84 ? -8.866 3.847 -6.402 1.00 71.56 84 LEU A O 1
ATOM 694 N N . ALA A 1 85 ? -8.996 3.463 -4.195 1.00 68.94 85 ALA A N 1
ATOM 695 C CA . ALA A 1 85 ? -7.704 4.065 -3.879 1.00 68.94 85 ALA A CA 1
ATOM 696 C C . ALA A 1 85 ? -6.532 3.303 -4.523 1.00 68.94 85 ALA A C 1
ATOM 698 O O . ALA A 1 85 ? -5.685 3.920 -5.166 1.00 68.94 85 ALA A O 1
ATOM 699 N N . ALA A 1 86 ? -6.521 1.967 -4.440 1.00 70.94 86 ALA A N 1
ATOM 700 C CA . ALA A 1 86 ? -5.508 1.145 -5.105 1.00 70.94 86 ALA A CA 1
ATOM 701 C C . ALA A 1 86 ? -5.500 1.364 -6.629 1.00 70.94 86 ALA A C 1
ATOM 703 O O . ALA A 1 86 ? -4.436 1.477 -7.231 1.00 70.94 86 ALA A O 1
ATOM 704 N N . PHE A 1 87 ? -6.673 1.492 -7.256 1.00 73.44 87 PHE A N 1
ATOM 705 C CA . PHE A 1 87 ? -6.783 1.785 -8.685 1.00 73.44 87 PHE A CA 1
ATOM 706 C C . PHE A 1 87 ? -6.200 3.158 -9.053 1.00 73.44 87 PHE A C 1
ATOM 708 O O . PHE A 1 87 ? -5.446 3.260 -10.019 1.00 73.44 87 PHE A O 1
ATOM 715 N N . VAL A 1 88 ? -6.490 4.204 -8.273 1.00 75.38 88 VAL A N 1
ATOM 716 C CA . VAL A 1 88 ? -5.935 5.549 -8.508 1.00 75.38 88 VAL A CA 1
ATOM 717 C C . VAL A 1 88 ? -4.407 5.537 -8.421 1.00 75.38 88 VAL A C 1
ATOM 719 O O . VAL A 1 88 ? -3.741 6.071 -9.306 1.00 75.38 88 VAL A O 1
ATOM 722 N N . ILE A 1 89 ? -3.842 4.867 -7.414 1.00 74.31 89 ILE A N 1
ATOM 723 C CA . ILE A 1 89 ? -2.386 4.767 -7.237 1.00 74.31 89 ILE A CA 1
ATOM 724 C C . ILE A 1 89 ? -1.744 4.014 -8.408 1.00 74.31 89 ILE A C 1
ATOM 726 O O . ILE A 1 89 ? -0.727 4.451 -8.939 1.00 74.31 89 ILE A O 1
ATOM 730 N N . MET A 1 90 ? -2.374 2.941 -8.887 1.00 73.56 90 MET A N 1
ATOM 731 C CA . MET A 1 90 ? -1.913 2.191 -10.061 1.00 73.56 90 MET A CA 1
ATOM 732 C C . MET A 1 90 ? -1.909 3.034 -11.344 1.00 73.56 90 MET A C 1
ATOM 734 O O . MET A 1 90 ? -0.999 2.905 -12.166 1.00 73.56 90 MET A O 1
ATOM 738 N N . VAL A 1 91 ? -2.891 3.924 -11.516 1.00 72.00 91 VAL A N 1
ATOM 739 C CA . VAL A 1 91 ? -2.938 4.866 -12.647 1.00 72.00 91 VAL A CA 1
ATOM 740 C C . VAL A 1 91 ? -1.816 5.901 -12.548 1.00 72.00 91 VAL A C 1
ATOM 742 O O . VAL A 1 91 ? -1.158 6.177 -13.554 1.00 72.00 91 VAL A O 1
ATOM 745 N N . ILE A 1 92 ? -1.554 6.435 -11.351 1.00 73.94 92 ILE A N 1
ATOM 746 C CA . ILE A 1 92 ? -0.435 7.358 -11.106 1.00 73.94 92 ILE A CA 1
ATOM 747 C C . ILE A 1 92 ? 0.897 6.664 -11.427 1.00 73.94 92 ILE A C 1
ATOM 749 O O . ILE A 1 92 ? 1.695 7.199 -12.197 1.00 73.94 92 ILE A O 1
ATOM 753 N N . LEU A 1 93 ? 1.093 5.440 -10.925 1.00 69.19 93 LEU A N 1
ATOM 754 C CA . LEU A 1 93 ? 2.290 4.628 -11.156 1.00 69.19 93 LEU A CA 1
ATOM 755 C C . LEU A 1 93 ? 2.524 4.364 -12.650 1.00 69.19 93 LEU A C 1
ATOM 757 O O . LEU A 1 93 ? 3.627 4.544 -13.159 1.00 69.19 93 LEU A O 1
ATOM 761 N N . SER A 1 94 ? 1.464 3.988 -13.371 1.00 69.50 94 SER A N 1
ATOM 762 C CA . SER A 1 94 ? 1.517 3.716 -14.813 1.00 69.50 94 SER A CA 1
ATOM 763 C C . SER A 1 94 ? 1.840 4.974 -15.620 1.00 69.50 94 SER A C 1
ATOM 765 O O . SER A 1 94 ? 2.649 4.934 -16.544 1.00 69.50 94 SER A O 1
ATOM 767 N N . SER A 1 95 ? 1.245 6.110 -15.247 1.00 66.38 95 SER A N 1
ATOM 768 C CA . SER A 1 95 ? 1.506 7.407 -15.886 1.00 66.38 95 SER A CA 1
ATOM 769 C C . SER A 1 95 ? 2.954 7.863 -15.676 1.00 66.38 95 SER A C 1
ATOM 771 O O . SER A 1 95 ? 3.553 8.485 -16.553 1.00 66.38 95 SER A O 1
ATOM 773 N N . MET A 1 96 ? 3.525 7.532 -14.519 1.00 64.19 96 MET A N 1
ATOM 774 C CA . MET A 1 96 ? 4.902 7.852 -14.154 1.00 64.19 96 MET A CA 1
ATOM 775 C C . MET A 1 96 ? 5.928 6.982 -14.867 1.00 64.19 96 MET A C 1
ATOM 777 O O . MET A 1 96 ? 6.877 7.530 -15.422 1.00 64.19 96 MET A O 1
ATOM 781 N N . LEU A 1 97 ? 5.690 5.671 -14.955 1.00 63.97 97 LEU A N 1
ATOM 782 C CA . LEU A 1 97 ? 6.490 4.755 -15.777 1.00 63.97 97 LEU A CA 1
ATOM 783 C C . LEU A 1 97 ? 6.544 5.223 -17.240 1.00 63.97 97 LEU A C 1
ATOM 785 O O . LEU A 1 97 ? 7.610 5.261 -17.848 1.00 63.97 97 LEU A O 1
ATOM 789 N N . LEU A 1 98 ? 5.416 5.682 -17.794 1.00 60.59 98 LEU A N 1
ATOM 790 C CA . LEU A 1 98 ? 5.358 6.171 -19.176 1.00 60.59 98 LEU A CA 1
ATOM 791 C C . LEU A 1 98 ? 6.171 7.463 -19.387 1.00 60.59 98 LEU A C 1
ATOM 793 O O . LEU A 1 98 ? 6.838 7.628 -20.409 1.00 60.59 98 LEU A O 1
ATOM 797 N N . ARG A 1 99 ? 6.141 8.377 -18.407 1.00 62.81 99 ARG A N 1
ATOM 798 C CA . ARG A 1 99 ? 6.955 9.605 -18.413 1.00 62.81 99 ARG A CA 1
ATOM 799 C C . ARG A 1 99 ? 8.445 9.300 -18.275 1.00 62.81 99 ARG A C 1
ATOM 801 O O . ARG A 1 99 ? 9.249 9.935 -18.952 1.00 62.81 99 ARG A O 1
ATOM 808 N N . TYR A 1 100 ? 8.807 8.333 -17.434 1.00 61.53 100 TYR A N 1
ATOM 809 C CA . TYR A 1 100 ? 10.196 7.935 -17.223 1.00 61.53 100 TYR A CA 1
ATOM 810 C C . TYR A 1 100 ? 10.771 7.214 -18.449 1.00 61.53 100 TYR A C 1
ATOM 812 O O . TYR A 1 100 ? 11.852 7.572 -18.904 1.00 61.53 100 TYR A O 1
ATOM 820 N N . SER A 1 101 ? 9.999 6.325 -19.084 1.00 59.06 101 SER A N 1
ATOM 821 C CA . SER A 1 101 ? 10.371 5.664 -20.344 1.00 59.06 101 SER A CA 1
ATOM 822 C C . SER A 1 101 ? 10.663 6.666 -21.473 1.00 59.06 101 SER A C 1
ATOM 824 O O . SER A 1 101 ? 11.673 6.554 -22.170 1.00 59.06 101 SER A O 1
ATOM 826 N N . HIS A 1 102 ? 9.848 7.721 -21.604 1.00 60.44 102 HIS A N 1
ATOM 827 C CA . HIS A 1 102 ? 10.111 8.803 -22.562 1.00 60.44 102 HIS A CA 1
ATOM 828 C C . HIS A 1 102 ? 11.423 9.550 -22.261 1.00 60.44 102 HIS A C 1
ATOM 830 O O . HIS A 1 102 ? 12.152 9.942 -23.172 1.00 60.44 102 HIS A O 1
ATOM 836 N N . HIS A 1 103 ? 11.756 9.737 -20.983 1.00 60.72 103 HIS A N 1
ATOM 837 C CA . HIS A 1 103 ? 13.023 10.346 -20.581 1.00 60.72 103 HIS A CA 1
ATOM 838 C C . HIS A 1 103 ? 14.223 9.402 -20.723 1.00 60.72 103 HIS A C 1
ATOM 840 O O . HIS A 1 103 ? 15.327 9.873 -20.986 1.00 60.72 103 HIS A O 1
ATOM 846 N N . GLN A 1 104 ? 14.031 8.089 -20.616 1.00 56.44 104 GLN A N 1
ATOM 847 C CA . GLN A 1 104 ? 15.086 7.105 -20.845 1.00 56.44 104 GLN A CA 1
ATOM 848 C C . GLN A 1 104 ? 15.518 7.089 -22.319 1.00 56.44 104 GLN A C 1
ATOM 850 O O . GLN A 1 104 ? 16.714 7.079 -22.602 1.00 56.44 104 GLN A O 1
ATOM 855 N N . ILE A 1 105 ? 14.562 7.223 -23.251 1.00 60.47 105 ILE A N 1
ATOM 856 C CA . ILE A 1 105 ? 14.840 7.456 -24.681 1.00 60.47 105 ILE A CA 1
ATOM 857 C C . ILE A 1 105 ? 15.695 8.719 -24.860 1.00 60.47 105 ILE A C 1
ATOM 859 O O . ILE A 1 105 ? 16.675 8.696 -25.595 1.00 60.47 105 ILE A O 1
ATOM 863 N N . PHE A 1 106 ? 15.384 9.793 -24.130 1.00 59.81 106 PHE A N 1
ATOM 864 C CA . PHE A 1 106 ? 16.147 11.043 -24.178 1.00 59.81 106 PHE A CA 1
ATOM 865 C C . PHE A 1 106 ? 17.577 10.915 -23.614 1.00 59.81 106 PHE A C 1
ATOM 867 O O . PHE A 1 106 ? 18.497 11.532 -24.145 1.00 59.81 106 PHE A O 1
ATOM 874 N N . ILE A 1 107 ? 17.799 10.117 -22.560 1.00 62.06 107 ILE A N 1
ATOM 875 C CA . ILE A 1 107 ? 19.148 9.870 -22.013 1.00 62.06 107 ILE A CA 1
ATOM 876 C C . ILE A 1 107 ? 20.010 9.048 -22.979 1.00 62.06 107 ILE A C 1
ATOM 878 O O . ILE A 1 107 ? 21.194 9.347 -23.132 1.00 62.06 107 ILE A O 1
ATOM 882 N N . VAL A 1 108 ? 19.435 8.048 -23.649 1.00 60.88 108 VAL A N 1
ATOM 883 C CA . VAL A 1 108 ? 20.146 7.265 -24.675 1.00 60.88 108 VAL A CA 1
ATOM 884 C C . VAL A 1 108 ? 20.508 8.147 -25.874 1.00 60.88 108 VAL A C 1
ATOM 886 O O . VAL A 1 108 ? 21.650 8.117 -26.325 1.00 60.88 108 VAL A O 1
ATOM 889 N N . ASP A 1 109 ? 19.583 8.998 -26.322 1.00 60.47 109 ASP A N 1
ATOM 890 C CA . ASP A 1 109 ? 19.800 9.939 -27.431 1.00 60.47 109 ASP A CA 1
ATOM 891 C C . ASP A 1 109 ? 20.883 10.987 -27.089 1.00 60.47 109 ASP A C 1
ATOM 893 O O . ASP A 1 109 ? 21.743 11.324 -27.904 1.00 60.47 109 ASP A O 1
ATOM 897 N N . LEU A 1 110 ? 20.931 11.435 -25.827 1.00 60.97 110 LEU A N 1
ATOM 898 C CA . LEU A 1 110 ? 21.990 12.305 -25.310 1.00 60.97 110 LEU A CA 1
ATOM 899 C C . LEU A 1 110 ? 23.371 11.626 -25.298 1.00 60.97 110 LEU A C 1
ATOM 901 O O . LEU A 1 110 ? 24.369 12.270 -25.624 1.00 60.97 110 LEU A O 1
ATOM 905 N N . LEU A 1 111 ? 23.440 10.342 -24.930 1.00 63.81 111 LEU A N 1
ATOM 906 C CA . LEU A 1 111 ? 24.677 9.554 -24.960 1.00 63.81 111 LEU A CA 1
ATOM 907 C C . LEU A 1 111 ? 25.186 9.388 -26.402 1.00 63.81 111 LEU A C 1
ATOM 909 O O . LEU A 1 111 ? 26.378 9.532 -26.658 1.00 63.81 111 LEU A O 1
ATOM 913 N N . GLN A 1 112 ? 24.271 9.189 -27.351 1.00 59.66 112 GLN A N 1
ATOM 914 C CA . GLN A 1 112 ? 24.565 9.102 -28.783 1.00 59.66 112 GLN A CA 1
ATOM 915 C C . GLN A 1 112 ? 25.094 10.430 -29.355 1.00 59.66 112 GLN A C 1
ATOM 917 O O . GLN A 1 112 ? 26.001 10.442 -30.190 1.00 59.66 112 GLN A O 1
ATOM 922 N N . MET A 1 113 ? 24.578 11.565 -28.871 1.00 58.81 113 MET A N 1
ATOM 923 C CA . MET A 1 113 ? 25.086 12.900 -29.215 1.00 58.81 113 MET A CA 1
ATOM 924 C C . MET A 1 113 ? 26.465 13.194 -28.600 1.00 58.81 113 MET A C 1
ATOM 926 O O . MET A 1 113 ? 27.263 13.910 -29.210 1.00 58.81 113 MET A O 1
ATOM 930 N N . LEU A 1 114 ? 26.769 12.613 -27.434 1.00 64.06 114 LEU A N 1
ATOM 931 C CA . LEU A 1 114 ? 28.088 12.677 -26.794 1.00 64.06 114 LEU A CA 1
ATOM 932 C C . LEU A 1 114 ? 29.128 11.826 -27.548 1.00 64.06 114 LEU A C 1
ATOM 934 O O . LEU A 1 114 ? 30.250 12.282 -27.758 1.00 64.06 114 LEU A O 1
ATOM 938 N N . GLU A 1 115 ? 28.745 10.630 -28.006 1.00 60.59 115 GLU A N 1
ATOM 939 C CA . GLU A 1 115 ? 29.580 9.753 -28.844 1.00 60.59 115 GLU A CA 1
ATOM 940 C C . GLU A 1 115 ? 29.886 10.359 -30.227 1.00 60.59 115 GLU A C 1
ATOM 942 O O . GLU A 1 115 ? 30.959 10.117 -30.779 1.00 60.59 115 GLU A O 1
ATOM 947 N N . MET A 1 116 ? 28.995 11.200 -30.772 1.00 62.91 116 MET A N 1
ATOM 948 C CA . MET A 1 116 ? 29.179 11.883 -32.066 1.00 62.91 116 MET A CA 1
ATOM 949 C C . MET A 1 116 ? 29.933 13.233 -32.005 1.00 62.91 116 MET A C 1
ATOM 951 O O . MET A 1 116 ? 30.045 13.912 -33.025 1.00 62.91 116 MET A O 1
ATOM 955 N N . ASN A 1 117 ? 30.502 13.625 -30.855 1.00 56.34 117 ASN A N 1
ATOM 956 C CA . ASN A 1 117 ? 31.365 14.814 -30.683 1.00 56.34 117 ASN A CA 1
ATOM 957 C C . ASN A 1 117 ? 30.759 16.168 -31.145 1.00 56.34 117 ASN A C 1
ATOM 959 O O . ASN A 1 117 ? 31.487 17.097 -31.503 1.00 56.34 117 ASN A O 1
ATOM 963 N N . MET A 1 118 ? 29.434 16.325 -31.123 1.00 64.75 118 MET A N 1
ATOM 964 C CA . MET A 1 118 ? 28.794 17.634 -31.320 1.00 64.75 118 MET A CA 1
ATOM 965 C C . MET A 1 118 ? 28.659 18.359 -29.973 1.00 64.75 118 MET A C 1
ATOM 967 O O . MET A 1 118 ? 28.463 17.729 -28.938 1.00 64.75 118 MET A O 1
ATOM 971 N N . SER A 1 119 ? 28.816 19.690 -29.979 1.00 53.94 119 SER A N 1
ATOM 972 C CA . SER A 1 119 ? 28.947 20.553 -28.791 1.00 53.94 119 SER A CA 1
ATOM 973 C C . SER A 1 119 ? 28.031 20.153 -27.626 1.00 53.94 119 SER A C 1
ATOM 975 O O . SER A 1 119 ? 26.806 20.247 -27.724 1.00 53.94 119 SER A O 1
ATOM 977 N N . ILE A 1 120 ? 28.651 19.749 -26.515 1.00 55.78 120 ILE A N 1
ATOM 978 C CA . ILE A 1 120 ? 28.002 19.251 -25.300 1.00 55.78 120 ILE A CA 1
ATOM 979 C C . ILE A 1 120 ? 27.272 20.406 -24.604 1.00 55.78 120 ILE A C 1
ATOM 981 O O . ILE A 1 120 ? 27.846 21.132 -23.793 1.00 55.78 120 ILE A O 1
ATOM 985 N N . ALA A 1 121 ? 25.990 20.585 -24.908 1.00 58.84 121 ALA A N 1
ATOM 986 C CA . ALA A 1 121 ? 25.093 21.357 -24.062 1.00 58.84 121 ALA A CA 1
ATOM 987 C C . ALA A 1 121 ? 24.522 20.403 -23.007 1.00 58.84 121 ALA A C 1
ATOM 989 O O . ALA A 1 121 ? 23.673 19.572 -23.317 1.00 58.84 121 ALA A O 1
ATOM 990 N N . PHE A 1 122 ? 25.016 20.489 -21.768 1.00 58.41 122 PHE A N 1
ATOM 991 C CA . PHE A 1 122 ? 24.499 19.695 -20.652 1.00 58.41 122 PHE A CA 1
ATOM 992 C C . PHE A 1 122 ? 22.995 19.976 -20.483 1.00 58.41 122 PHE A C 1
ATOM 994 O O . PHE A 1 122 ? 22.624 21.115 -20.172 1.00 58.41 122 PHE A O 1
ATOM 1001 N N . PRO A 1 123 ? 22.102 18.992 -20.686 1.00 63.78 123 PRO A N 1
ATOM 1002 C CA . PRO A 1 123 ? 20.672 19.240 -20.674 1.00 63.78 123 PRO A CA 1
ATOM 1003 C C . PRO A 1 123 ? 20.179 19.234 -19.221 1.00 63.78 123 PRO A C 1
ATOM 1005 O O . PRO A 1 123 ? 19.575 18.282 -18.731 1.00 63.78 123 PRO A O 1
ATOM 1008 N N . ALA A 1 124 ? 20.451 20.330 -18.510 1.00 63.31 124 ALA A N 1
ATOM 1009 C CA . ALA A 1 124 ? 20.065 20.517 -17.112 1.00 63.31 124 ALA A CA 1
ATOM 1010 C C . ALA A 1 124 ? 18.538 20.495 -16.910 1.00 63.31 124 ALA A C 1
ATOM 1012 O O . ALA A 1 124 ? 18.053 20.035 -15.878 1.00 63.31 124 ALA A O 1
ATOM 1013 N N . ALA A 1 125 ? 17.777 20.969 -17.901 1.00 64.75 125 ALA A N 1
ATOM 1014 C CA . ALA A 1 125 ? 16.319 21.043 -17.842 1.00 64.75 125 ALA A CA 1
ATOM 1015 C C . ALA A 1 125 ? 15.639 19.661 -17.687 1.00 64.75 125 ALA A C 1
ATOM 1017 O O . ALA A 1 125 ? 14.868 19.500 -16.742 1.00 64.75 125 ALA A O 1
ATOM 1018 N N . PRO A 1 126 ? 15.929 18.641 -18.519 1.00 65.19 126 PRO A N 1
ATOM 1019 C CA . PRO A 1 126 ? 15.336 17.312 -18.355 1.00 65.19 126 PRO A CA 1
ATOM 1020 C C . PRO A 1 126 ? 15.769 16.597 -17.064 1.00 65.19 126 PRO A C 1
ATOM 1022 O O . PRO A 1 126 ? 14.943 15.940 -16.431 1.00 65.19 126 PRO A O 1
ATOM 1025 N N . LEU A 1 127 ? 17.011 16.782 -16.603 1.00 63.31 127 LEU A N 1
ATOM 1026 C CA . LEU A 1 127 ? 17.458 16.266 -15.299 1.00 63.31 127 LEU A CA 1
ATOM 1027 C C . LEU A 1 127 ? 16.657 16.868 -14.135 1.00 63.31 127 LEU A C 1
ATOM 1029 O O . LEU A 1 127 ? 16.189 16.141 -13.259 1.00 63.31 127 LEU A O 1
ATOM 1033 N N . LEU A 1 128 ? 16.435 18.185 -14.156 1.00 65.31 128 LEU A N 1
ATOM 1034 C CA . LEU A 1 128 ? 15.630 18.868 -13.145 1.00 65.31 128 LEU A CA 1
ATOM 1035 C C . LEU A 1 128 ? 14.172 18.386 -13.158 1.00 65.31 128 LEU A C 1
ATOM 1037 O O . LEU A 1 128 ? 13.591 18.176 -12.096 1.00 65.31 128 LEU A O 1
ATOM 1041 N N . THR A 1 129 ? 13.583 18.154 -14.337 1.00 68.69 129 THR A N 1
ATOM 1042 C CA . THR A 1 129 ? 12.206 17.637 -14.430 1.00 68.69 129 THR A CA 1
ATOM 1043 C C . THR A 1 129 ? 12.055 16.229 -13.860 1.00 68.69 129 THR A C 1
ATOM 1045 O O . THR A 1 129 ? 11.018 15.932 -13.272 1.00 68.69 129 THR A O 1
ATOM 1048 N N . VAL A 1 130 ? 13.086 15.384 -13.966 1.00 68.75 130 VAL A N 1
ATOM 1049 C CA . VAL A 1 130 ? 13.086 14.035 -13.379 1.00 68.75 130 VAL A CA 1
ATOM 1050 C C . VAL A 1 130 ? 13.151 14.107 -11.856 1.00 68.75 130 VAL A C 1
ATOM 1052 O O . VAL A 1 130 ? 12.353 13.459 -11.182 1.00 68.75 130 VAL A O 1
ATOM 1055 N N . ILE A 1 131 ? 14.044 14.937 -11.309 1.00 69.19 131 ILE A N 1
ATOM 1056 C CA . ILE A 1 131 ? 14.167 15.130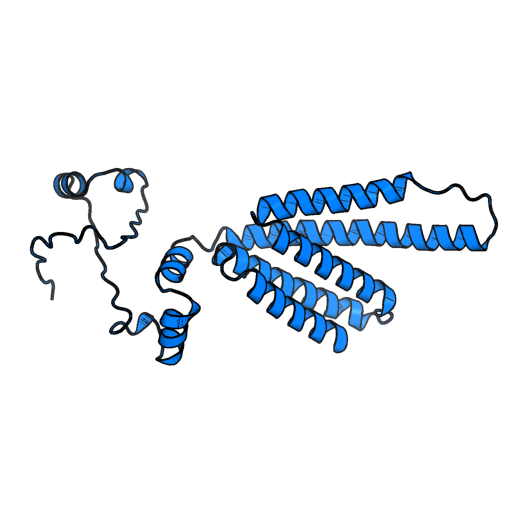 -9.857 1.00 69.19 131 ILE A CA 1
ATOM 1057 C C . ILE A 1 131 ? 12.860 15.692 -9.285 1.00 69.19 131 ILE A C 1
ATOM 1059 O O . ILE A 1 131 ? 12.350 15.175 -8.296 1.00 69.19 131 ILE A O 1
ATOM 1063 N N . LEU A 1 132 ? 12.266 16.697 -9.936 1.00 68.38 132 LEU A N 1
ATOM 1064 C CA . LEU A 1 132 ? 10.993 17.279 -9.505 1.00 68.38 132 LEU A CA 1
ATOM 1065 C C . LEU A 1 132 ? 9.820 16.294 -9.614 1.00 68.38 132 LEU A C 1
ATOM 1067 O O . LEU A 1 132 ? 8.947 16.300 -8.750 1.00 68.38 132 LEU A O 1
ATOM 1071 N N . ALA A 1 133 ? 9.788 15.436 -10.637 1.00 70.94 133 ALA A N 1
ATOM 1072 C CA . ALA A 1 133 ? 8.761 14.403 -10.762 1.00 70.94 133 ALA A CA 1
ATOM 1073 C C . ALA A 1 133 ? 8.898 13.316 -9.683 1.00 70.94 133 ALA A C 1
ATOM 1075 O O . ALA A 1 133 ? 7.887 12.897 -9.124 1.00 70.94 133 ALA A O 1
ATOM 1076 N N . LEU A 1 134 ? 10.128 12.904 -9.356 1.00 70.62 134 LEU A N 1
ATOM 1077 C CA . LEU A 1 134 ? 10.416 11.949 -8.280 1.00 70.62 134 LEU A CA 1
ATOM 1078 C C . LEU A 1 134 ? 10.049 12.515 -6.903 1.00 70.62 134 LEU A C 1
ATOM 1080 O O . LEU A 1 134 ? 9.363 11.844 -6.138 1.00 70.62 134 LEU A O 1
ATOM 1084 N N . VAL A 1 135 ? 10.423 13.766 -6.623 1.00 70.94 135 VAL A N 1
ATOM 1085 C CA . VAL A 1 135 ? 10.060 14.450 -5.370 1.00 70.94 135 VAL A CA 1
ATOM 1086 C C . VAL A 1 135 ? 8.547 14.680 -5.286 1.00 70.94 135 VAL A C 1
ATOM 1088 O O . VAL A 1 135 ? 7.947 14.484 -4.234 1.00 70.94 135 VAL A O 1
ATOM 1091 N N . GLY A 1 136 ? 7.892 15.044 -6.394 1.00 71.88 136 GLY A N 1
ATOM 1092 C CA . GLY A 1 136 ? 6.434 15.193 -6.441 1.00 71.88 136 GLY A CA 1
ATOM 1093 C C . GLY A 1 136 ? 5.694 13.875 -6.200 1.00 71.88 136 GLY A C 1
ATOM 1094 O O . GLY A 1 136 ? 4.686 13.851 -5.501 1.00 71.88 136 GLY A O 1
ATOM 1095 N N . MET A 1 137 ? 6.214 12.767 -6.729 1.00 71.62 137 MET A N 1
ATOM 1096 C CA . MET A 1 137 ? 5.706 11.421 -6.454 1.00 71.62 137 MET A CA 1
ATOM 1097 C C . MET A 1 137 ? 5.871 11.023 -5.001 1.00 71.62 137 MET A C 1
ATOM 1099 O O . MET A 1 137 ? 4.932 10.506 -4.408 1.00 71.62 137 MET A O 1
ATOM 1103 N N . GLU A 1 138 ? 7.046 11.267 -4.427 1.00 70.31 138 GLU A N 1
ATOM 1104 C CA . GLU A 1 138 ? 7.311 11.010 -3.016 1.00 70.31 138 GLU A CA 1
ATOM 1105 C C . GLU A 1 138 ? 6.367 11.812 -2.122 1.00 70.31 138 GLU A C 1
ATOM 1107 O O . GLU A 1 138 ? 5.775 11.243 -1.209 1.00 70.31 138 GLU A O 1
ATOM 1112 N N . ALA A 1 139 ? 6.148 13.095 -2.419 1.00 72.25 139 ALA A N 1
ATOM 1113 C CA . ALA A 1 139 ? 5.217 13.938 -1.678 1.00 72.25 139 ALA A CA 1
ATOM 1114 C C . ALA A 1 139 ? 3.777 13.399 -1.749 1.00 72.25 139 ALA A C 1
ATOM 1116 O O . ALA A 1 139 ? 3.143 13.207 -0.716 1.00 72.25 139 ALA A O 1
ATOM 1117 N N . ILE A 1 140 ? 3.286 13.065 -2.947 1.00 74.75 140 ILE A N 1
ATOM 1118 C CA . ILE A 1 140 ? 1.929 12.523 -3.127 1.00 74.75 140 ILE A CA 1
ATOM 1119 C C . ILE A 1 140 ? 1.787 11.160 -2.438 1.00 74.75 140 ILE A C 1
ATOM 1121 O O . ILE A 1 140 ? 0.792 10.902 -1.766 1.00 74.75 140 ILE A O 1
ATOM 1125 N N . MET A 1 141 ? 2.772 10.274 -2.594 1.00 70.25 141 MET A N 1
ATOM 1126 C CA . MET A 1 141 ? 2.729 8.933 -2.013 1.00 70.25 141 MET A CA 1
ATOM 1127 C C . MET A 1 141 ? 2.852 8.998 -0.488 1.00 70.25 141 MET A C 1
ATOM 1129 O O . MET A 1 141 ? 2.075 8.357 0.207 1.00 70.25 141 MET A O 1
ATOM 1133 N N . SER A 1 142 ? 3.756 9.802 0.064 1.00 70.69 142 SER A N 1
ATOM 1134 C CA . SER A 1 142 ? 3.896 9.947 1.520 1.00 70.69 142 SER A CA 1
ATOM 1135 C C . SER A 1 142 ? 2.664 10.574 2.175 1.00 70.69 142 SER A C 1
ATOM 1137 O O . SER A 1 142 ? 2.276 10.133 3.255 1.00 70.69 142 SER A O 1
ATOM 1139 N N . GLU A 1 143 ? 1.987 11.512 1.506 1.00 74.75 143 GLU A N 1
ATOM 1140 C CA . GLU A 1 143 ? 0.699 12.055 1.958 1.00 74.75 143 GLU A CA 1
ATOM 1141 C C . GLU A 1 143 ? -0.413 10.989 1.921 1.00 74.75 143 GLU A C 1
ATOM 1143 O O . GLU A 1 143 ? -1.235 10.908 2.832 1.00 74.75 143 GLU A O 1
ATOM 1148 N N . PHE A 1 144 ? -0.404 10.106 0.915 1.00 70.56 144 PHE A N 1
ATOM 1149 C CA . PHE A 1 144 ? -1.362 9.001 0.797 1.00 70.56 144 PHE A CA 1
ATOM 1150 C C . PHE A 1 144 ? -1.145 7.871 1.809 1.00 70.56 144 PHE A C 1
ATOM 1152 O O . PHE A 1 144 ? -2.114 7.314 2.329 1.00 70.56 144 PHE A O 1
ATOM 1159 N N . PHE A 1 145 ? 0.108 7.487 2.050 1.00 69.12 145 PHE A N 1
ATOM 1160 C CA . PHE A 1 145 ? 0.465 6.382 2.945 1.00 69.12 145 PHE A CA 1
ATOM 1161 C C . PHE A 1 145 ? 0.598 6.831 4.403 1.00 69.12 145 PHE A C 1
ATOM 1163 O O . PHE A 1 145 ? 0.613 5.983 5.292 1.00 69.12 145 PHE A O 1
ATOM 1170 N N . ASN A 1 146 ? 0.649 8.145 4.652 1.00 71.38 146 ASN A N 1
ATOM 1171 C CA . ASN A 1 146 ? 0.909 8.752 5.959 1.00 71.38 146 ASN A CA 1
ATOM 1172 C C . ASN A 1 146 ? 2.208 8.225 6.618 1.00 71.38 146 ASN A C 1
ATOM 1174 O O . ASN A 1 146 ? 2.381 8.310 7.832 1.00 71.38 146 ASN A O 1
ATOM 1178 N N . ASP A 1 147 ? 3.103 7.660 5.799 1.00 77.25 147 ASP A N 1
ATOM 1179 C CA . ASP A 1 147 ? 4.391 7.071 6.154 1.00 77.25 147 ASP A CA 1
ATOM 1180 C C . ASP A 1 147 ? 5.373 7.298 4.996 1.00 77.25 147 ASP A C 1
ATOM 1182 O O . ASP A 1 147 ? 5.205 6.798 3.878 1.00 77.25 147 ASP A O 1
ATOM 1186 N N . THR A 1 148 ? 6.413 8.079 5.272 1.00 80.12 148 THR A N 1
ATOM 1187 C CA . THR A 1 148 ? 7.453 8.445 4.307 1.00 80.12 148 THR A CA 1
ATOM 1188 C C . THR A 1 148 ? 8.370 7.270 3.976 1.00 80.12 148 THR A C 1
ATOM 1190 O O . THR A 1 148 ? 8.860 7.170 2.852 1.00 80.12 148 THR A O 1
ATOM 1193 N N . THR A 1 149 ? 8.576 6.341 4.914 1.00 82.19 149 THR A N 1
ATOM 1194 C CA . THR A 1 149 ? 9.505 5.218 4.732 1.00 82.19 149 THR A CA 1
ATOM 1195 C C . THR A 1 149 ? 8.947 4.188 3.756 1.00 82.19 149 THR A C 1
ATOM 1197 O O . THR A 1 149 ? 9.619 3.812 2.794 1.00 82.19 149 THR A O 1
ATOM 1200 N N . THR A 1 150 ? 7.683 3.799 3.929 1.00 81.88 150 THR A N 1
ATOM 1201 C CA . THR A 1 150 ? 6.970 2.920 2.997 1.00 81.88 150 THR A CA 1
ATOM 1202 C C . THR A 1 150 ? 6.894 3.544 1.597 1.00 81.88 150 THR A C 1
ATOM 1204 O O . THR A 1 150 ? 7.172 2.863 0.608 1.00 81.88 150 THR A O 1
ATOM 1207 N N . ALA A 1 151 ? 6.594 4.846 1.498 1.00 80.25 151 ALA A N 1
ATOM 1208 C CA . ALA A 1 151 ? 6.559 5.564 0.221 1.00 80.25 151 ALA A CA 1
ATOM 1209 C C . ALA A 1 151 ? 7.915 5.530 -0.508 1.00 80.25 151 ALA A C 1
ATOM 1211 O O . ALA A 1 151 ? 7.964 5.220 -1.700 1.00 80.25 151 ALA A O 1
ATOM 1212 N N . PHE A 1 152 ? 9.014 5.765 0.214 1.00 81.88 152 PHE A N 1
ATOM 1213 C CA . PHE A 1 152 ? 10.367 5.689 -0.336 1.00 81.88 152 PHE A CA 1
ATOM 1214 C C . PHE A 1 152 ? 10.694 4.294 -0.888 1.00 81.88 152 PHE A C 1
ATOM 1216 O O . PHE A 1 152 ? 11.173 4.169 -2.017 1.00 81.88 152 PHE A O 1
ATOM 1223 N N . TYR A 1 153 ? 10.393 3.229 -0.138 1.00 83.25 153 TYR A N 1
ATOM 1224 C CA . TYR A 1 153 ? 10.659 1.865 -0.600 1.00 83.25 153 TYR A CA 1
ATOM 1225 C C . TYR A 1 153 ? 9.833 1.485 -1.829 1.00 83.25 153 TYR A C 1
ATOM 1227 O O . TYR A 1 153 ? 10.366 0.849 -2.732 1.00 83.25 153 TYR A O 1
ATOM 1235 N N . ILE A 1 154 ? 8.568 1.905 -1.913 1.00 83.06 154 ILE A N 1
ATOM 1236 C CA . ILE A 1 154 ? 7.746 1.690 -3.114 1.00 83.06 154 ILE A CA 1
ATOM 1237 C C . ILE A 1 154 ? 8.405 2.345 -4.331 1.00 83.06 154 ILE A C 1
ATOM 1239 O O . ILE A 1 154 ? 8.535 1.711 -5.375 1.00 83.06 154 ILE A O 1
ATOM 1243 N N . ILE A 1 155 ? 8.864 3.591 -4.195 1.00 79.12 155 ILE A N 1
ATOM 1244 C CA . ILE A 1 155 ? 9.548 4.309 -5.279 1.00 79.12 155 ILE A CA 1
ATOM 1245 C C . ILE A 1 155 ? 10.830 3.577 -5.686 1.00 79.12 155 ILE A C 1
ATOM 1247 O O . ILE A 1 155 ? 11.072 3.390 -6.877 1.00 79.12 155 ILE A O 1
ATOM 1251 N N . LEU A 1 156 ? 11.617 3.103 -4.719 1.00 80.50 156 LEU A N 1
ATOM 1252 C CA . LEU A 1 156 ? 12.836 2.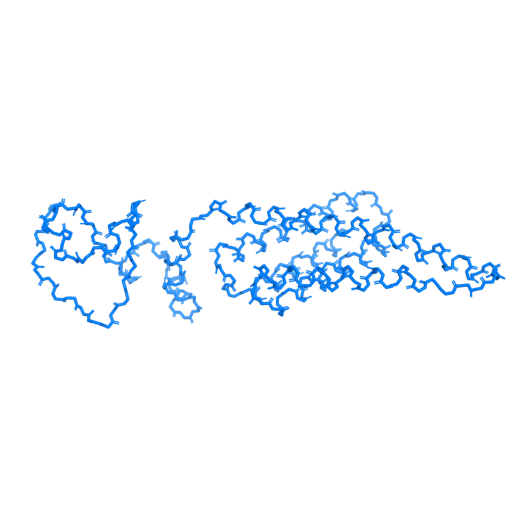336 -4.973 1.00 80.50 156 LEU A CA 1
ATOM 1253 C C . LEU A 1 156 ? 12.553 1.006 -5.693 1.00 80.50 156 LEU A C 1
ATOM 1255 O O . LEU A 1 156 ? 13.279 0.647 -6.618 1.00 80.50 156 LEU A O 1
ATOM 1259 N N . ILE A 1 157 ? 11.487 0.294 -5.314 1.00 83.56 157 ILE A N 1
ATOM 1260 C CA . ILE A 1 157 ? 11.044 -0.952 -5.960 1.00 83.56 157 ILE A CA 1
ATOM 1261 C C . ILE A 1 157 ? 10.626 -0.697 -7.410 1.00 83.56 157 ILE A C 1
ATOM 1263 O O . ILE A 1 157 ? 11.027 -1.439 -8.306 1.00 83.56 157 ILE A O 1
ATOM 1267 N N . VAL A 1 158 ? 9.835 0.352 -7.645 1.00 80.31 158 VAL A N 1
ATOM 1268 C CA . VAL A 1 158 ? 9.375 0.748 -8.984 1.00 80.31 158 VAL A CA 1
ATOM 1269 C C . VAL A 1 158 ? 10.558 1.164 -9.851 1.00 80.31 158 VAL A C 1
ATOM 1271 O O . VAL A 1 158 ? 10.632 0.764 -11.008 1.00 80.31 158 VAL A O 1
ATOM 1274 N N . TRP A 1 159 ? 11.512 1.905 -9.284 1.00 77.25 159 TRP A N 1
ATOM 1275 C CA . TRP A 1 159 ? 12.737 2.293 -9.974 1.00 77.25 159 TRP A CA 1
ATOM 1276 C C . TRP A 1 159 ? 13.597 1.079 -10.347 1.00 77.25 159 TRP A C 1
ATOM 1278 O O . TRP A 1 159 ? 14.001 0.954 -11.499 1.00 77.25 159 TRP A O 1
ATOM 1288 N N . LEU A 1 160 ? 13.831 0.144 -9.419 1.00 78.81 160 LEU A N 1
ATOM 1289 C CA . LEU A 1 160 ? 14.565 -1.095 -9.712 1.00 78.81 160 LEU A CA 1
ATOM 1290 C C . LEU A 1 160 ? 13.866 -1.937 -10.788 1.00 78.81 160 LEU A C 1
ATOM 1292 O O . LEU A 1 160 ? 14.534 -2.516 -11.642 1.00 78.81 160 LEU A O 1
ATOM 1296 N N . ALA A 1 161 ? 12.532 -1.990 -10.767 1.00 78.00 161 ALA A N 1
ATOM 1297 C CA . ALA A 1 161 ? 11.749 -2.691 -11.778 1.00 78.00 161 ALA A CA 1
ATOM 1298 C C . ALA A 1 161 ? 11.858 -2.042 -13.166 1.00 78.00 161 ALA A C 1
ATOM 1300 O O . ALA A 1 161 ? 11.988 -2.750 -14.161 1.00 78.00 161 ALA A O 1
ATOM 1301 N N . ASP A 1 162 ? 11.873 -0.713 -13.231 1.00 73.12 162 ASP A N 1
ATOM 1302 C CA . ASP A 1 162 ? 12.076 0.038 -14.472 1.00 73.12 162 ASP A CA 1
ATOM 1303 C C . ASP A 1 162 ? 13.479 -0.189 -15.061 1.00 73.12 162 ASP A C 1
ATOM 1305 O O . ASP A 1 162 ? 13.623 -0.470 -16.251 1.00 73.12 162 ASP A O 1
ATOM 1309 N N . GLN A 1 163 ? 14.518 -0.191 -14.215 1.00 69.00 163 GLN A N 1
ATOM 1310 C CA . GLN A 1 163 ? 15.866 -0.558 -14.659 1.00 69.00 163 GLN A CA 1
ATOM 1311 C C . GLN A 1 163 ? 15.897 -1.989 -15.217 1.00 69.00 163 GLN A C 1
ATOM 1313 O O . GLN A 1 163 ? 16.497 -2.230 -16.263 1.00 69.00 163 GLN A O 1
ATOM 1318 N N . TYR A 1 164 ? 15.219 -2.938 -14.567 1.00 75.25 164 TYR A N 1
ATOM 1319 C CA . TYR A 1 164 ? 15.148 -4.318 -15.050 1.00 75.25 164 TYR A CA 1
ATOM 1320 C C . TYR A 1 164 ? 14.493 -4.432 -16.439 1.00 75.25 164 TYR A C 1
ATOM 1322 O O . TYR A 1 164 ? 15.049 -5.102 -17.312 1.00 75.25 164 TYR A O 1
ATOM 1330 N N . ASP A 1 165 ? 13.367 -3.749 -16.685 1.00 71.62 165 ASP A N 1
ATOM 1331 C CA . ASP A 1 165 ? 12.709 -3.767 -18.004 1.00 71.62 165 ASP A CA 1
ATOM 1332 C C . ASP A 1 165 ? 13.603 -3.183 -19.111 1.00 71.62 165 ASP A C 1
ATOM 1334 O O . ASP A 1 165 ? 13.630 -3.692 -20.236 1.00 71.62 165 ASP A O 1
ATOM 1338 N N . ALA A 1 166 ? 14.397 -2.160 -18.789 1.00 67.06 166 ALA A N 1
ATOM 1339 C CA . ALA A 1 166 ? 15.329 -1.558 -19.734 1.00 67.06 166 ALA A CA 1
ATOM 1340 C C . ALA A 1 166 ? 16.533 -2.457 -20.067 1.00 67.06 166 ALA A C 1
ATOM 1342 O O . ALA A 1 166 ? 16.946 -2.514 -21.225 1.00 67.06 166 ALA A O 1
ATOM 1343 N N . PHE A 1 167 ? 17.096 -3.159 -19.077 1.00 66.62 167 PHE A N 1
ATOM 1344 C CA . PHE A 1 167 ? 18.306 -3.973 -19.255 1.00 66.62 167 PHE A CA 1
ATOM 1345 C C . PHE A 1 167 ? 18.033 -5.411 -19.720 1.00 66.62 167 PHE A C 1
ATOM 1347 O O . PHE A 1 167 ? 18.810 -5.955 -20.506 1.00 66.62 167 PHE A O 1
ATOM 1354 N N . CYS A 1 168 ? 16.967 -6.055 -19.237 1.00 63.62 168 CYS A N 1
ATOM 1355 C CA . CYS A 1 168 ? 16.781 -7.505 -19.380 1.00 63.62 168 CYS A CA 1
ATOM 1356 C C . CYS A 1 168 ? 15.664 -7.899 -20.361 1.00 63.62 168 CYS A C 1
ATOM 1358 O O . CYS A 1 168 ? 15.709 -8.987 -20.941 1.00 63.62 168 CYS A O 1
ATOM 1360 N N . CYS A 1 169 ? 14.695 -7.022 -20.640 1.00 61.34 169 CYS A N 1
ATOM 1361 C CA . CYS A 1 169 ? 13.538 -7.369 -21.468 1.00 61.34 169 CYS A CA 1
ATOM 1362 C C . CYS A 1 169 ? 13.771 -7.125 -22.974 1.00 61.34 169 CYS A C 1
ATOM 1364 O O . CYS A 1 169 ? 13.183 -6.232 -23.594 1.00 61.34 169 CYS A O 1
ATOM 1366 N N . HIS A 1 170 ? 14.589 -7.964 -23.614 1.00 62.94 170 HIS A N 1
ATOM 1367 C CA . HIS A 1 170 ? 14.765 -7.932 -25.077 1.00 62.94 170 HIS A CA 1
ATOM 1368 C C . HIS A 1 170 ? 13.694 -8.717 -25.856 1.00 62.94 170 HIS A C 1
ATOM 1370 O O . HIS A 1 170 ? 13.498 -8.481 -27.049 1.00 62.94 170 HIS A O 1
ATOM 1376 N N . THR A 1 171 ? 12.964 -9.633 -25.211 1.00 64.31 171 THR A N 1
ATOM 1377 C CA . THR A 1 171 ? 11.951 -10.478 -25.864 1.00 64.31 171 THR A CA 1
ATOM 1378 C C . THR A 1 171 ? 10.519 -10.002 -25.598 1.00 64.31 171 THR A C 1
ATOM 1380 O O . THR A 1 171 ? 10.112 -9.725 -24.471 1.00 64.31 171 THR A O 1
ATOM 1383 N N . ASN A 1 172 ? 9.708 -9.964 -26.663 1.00 64.19 172 ASN A N 1
ATOM 1384 C CA . ASN A 1 172 ? 8.328 -9.454 -26.644 1.00 64.19 172 ASN A CA 1
ATOM 1385 C C . ASN A 1 172 ? 7.390 -10.231 -25.692 1.00 64.19 172 ASN A C 1
ATOM 1387 O O . ASN A 1 172 ? 6.388 -9.696 -25.216 1.00 64.19 172 ASN A O 1
ATOM 1391 N N . THR A 1 173 ? 7.703 -11.501 -25.410 1.00 64.81 173 THR A N 1
ATOM 1392 C CA . THR A 1 173 ? 6.921 -12.359 -24.506 1.00 64.81 173 THR A CA 1
ATOM 1393 C C . THR A 1 173 ? 7.115 -11.975 -23.040 1.00 64.81 173 THR A C 1
ATOM 1395 O O . THR A 1 173 ? 6.125 -11.951 -22.302 1.00 64.81 173 THR A O 1
ATOM 1398 N N . SER A 1 174 ? 8.352 -11.634 -22.650 1.00 67.88 174 SER A N 1
ATOM 1399 C CA . SER A 1 174 ? 8.708 -11.226 -21.286 1.00 67.88 174 SER A CA 1
ATOM 1400 C C . SER A 1 174 ? 8.058 -9.880 -20.949 1.00 67.88 174 SER A C 1
ATOM 1402 O O . SER A 1 174 ? 7.248 -9.814 -20.023 1.00 67.88 174 SER A O 1
ATOM 1404 N N . LYS A 1 175 ? 8.191 -8.874 -21.832 1.00 68.62 175 LYS A N 1
ATOM 1405 C CA . LYS A 1 175 ? 7.517 -7.563 -21.692 1.00 68.62 175 LYS A CA 1
ATOM 1406 C C . LYS A 1 175 ? 6.007 -7.666 -21.483 1.00 68.62 175 LYS A C 1
ATOM 1408 O O . LYS A 1 175 ? 5.417 -6.920 -20.711 1.00 68.62 175 LYS A O 1
ATOM 1413 N N . ARG A 1 176 ? 5.335 -8.602 -22.156 1.00 71.38 176 ARG A N 1
ATOM 1414 C CA . ARG A 1 176 ? 3.871 -8.707 -22.072 1.00 71.38 176 ARG A CA 1
ATOM 1415 C C . ARG A 1 176 ? 3.371 -9.338 -20.772 1.00 71.38 176 ARG A C 1
ATOM 1417 O O . ARG A 1 176 ? 2.295 -8.965 -20.303 1.00 71.38 176 ARG A O 1
ATOM 1424 N N . HIS A 1 177 ? 4.086 -10.327 -20.240 1.00 77.56 177 HIS A N 1
ATOM 1425 C CA . HIS A 1 177 ? 3.630 -11.097 -19.079 1.00 77.56 177 HIS A CA 1
ATOM 1426 C C . HIS A 1 177 ? 4.203 -10.557 -17.774 1.00 77.56 177 HIS A C 1
ATOM 1428 O O . HIS A 1 177 ? 3.447 -10.411 -16.815 1.00 77.56 177 HIS A O 1
ATOM 1434 N N . TRP A 1 178 ? 5.482 -10.183 -17.752 1.00 79.75 178 TRP A N 1
ATOM 1435 C CA . TRP A 1 178 ? 6.159 -9.685 -16.559 1.00 79.75 178 TRP A CA 1
ATOM 1436 C C . TRP A 1 178 ? 5.482 -8.428 -15.986 1.00 79.75 178 TRP A C 1
ATOM 1438 O O . TRP A 1 178 ? 5.098 -8.411 -14.816 1.00 79.75 178 TRP A O 1
ATOM 1448 N N . LEU A 1 179 ? 5.180 -7.439 -16.840 1.00 76.31 179 LEU A N 1
ATOM 1449 C CA . LEU A 1 179 ? 4.462 -6.213 -16.456 1.00 76.31 179 LEU A CA 1
ATOM 1450 C C . LEU A 1 179 ? 3.102 -6.504 -15.796 1.00 76.31 179 LEU A C 1
ATOM 1452 O O . LEU A 1 179 ? 2.715 -5.837 -14.838 1.00 76.31 179 LEU A O 1
ATOM 1456 N N . ARG A 1 180 ? 2.373 -7.532 -16.254 1.00 81.88 180 ARG A N 1
ATOM 1457 C CA . ARG A 1 180 ? 1.076 -7.908 -15.661 1.00 81.88 180 ARG A CA 1
ATOM 1458 C C . ARG A 1 180 ? 1.232 -8.447 -14.243 1.00 81.88 180 ARG A C 1
ATOM 1460 O O . ARG A 1 180 ? 0.432 -8.093 -13.380 1.00 81.88 180 ARG A O 1
ATOM 1467 N N . PHE A 1 181 ? 2.245 -9.280 -14.002 1.00 83.88 181 PHE A N 1
ATOM 1468 C CA . PHE A 1 181 ? 2.534 -9.803 -12.666 1.00 83.88 181 PHE A CA 1
ATOM 1469 C C . PHE A 1 181 ? 3.017 -8.699 -11.727 1.00 83.88 181 PHE A C 1
ATOM 1471 O O . PHE A 1 181 ? 2.517 -8.602 -10.609 1.00 83.88 181 PHE A O 1
ATOM 1478 N N . PHE A 1 182 ? 3.894 -7.811 -12.202 1.00 85.12 182 PHE A N 1
ATOM 1479 C CA . PHE A 1 182 ? 4.347 -6.643 -11.446 1.00 85.12 182 PHE A CA 1
ATOM 1480 C C . PHE A 1 182 ? 3.172 -5.794 -10.934 1.00 85.12 182 PHE A C 1
ATOM 1482 O O . PHE A 1 182 ? 3.072 -5.514 -9.735 1.00 85.12 182 PHE A O 1
ATOM 1489 N N . TYR A 1 183 ? 2.245 -5.443 -11.830 1.00 82.31 183 TYR A N 1
ATOM 1490 C CA . TYR A 1 183 ? 1.056 -4.669 -11.482 1.00 82.31 183 TYR A CA 1
ATOM 1491 C C . TYR A 1 183 ? 0.110 -5.423 -10.541 1.00 82.31 183 TYR A C 1
ATOM 1493 O O . TYR A 1 183 ? -0.472 -4.818 -9.643 1.00 82.31 183 TYR A O 1
ATOM 1501 N N . LEU A 1 184 ? -0.032 -6.738 -10.703 1.00 85.25 184 LEU A N 1
ATOM 1502 C CA . LEU A 1 184 ? -0.862 -7.553 -9.818 1.00 85.25 184 LEU A CA 1
ATOM 1503 C C . LEU A 1 184 ? -0.309 -7.587 -8.383 1.00 85.25 184 LEU A C 1
ATOM 1505 O O . LEU A 1 184 ? -1.076 -7.415 -7.436 1.00 85.25 184 LEU A O 1
ATOM 1509 N N . TYR A 1 185 ? 1.008 -7.747 -8.214 1.00 87.81 185 TYR A N 1
ATOM 1510 C CA . TYR A 1 185 ? 1.642 -7.740 -6.891 1.00 87.81 185 TYR A CA 1
ATOM 1511 C C . TYR A 1 185 ? 1.568 -6.365 -6.215 1.00 87.81 185 TYR A C 1
ATOM 1513 O O . TYR A 1 185 ? 1.247 -6.290 -5.029 1.00 87.81 185 TYR A O 1
ATOM 1521 N N . HIS A 1 186 ? 1.767 -5.277 -6.968 1.00 84.56 186 HIS A N 1
ATOM 1522 C CA . HIS A 1 186 ? 1.572 -3.918 -6.451 1.00 84.56 186 HIS A CA 1
ATOM 1523 C C . HIS A 1 186 ? 0.117 -3.656 -6.053 1.00 84.56 186 HIS A C 1
ATOM 1525 O O . HIS A 1 186 ? -0.147 -3.137 -4.971 1.00 84.56 186 HIS A O 1
ATOM 1531 N N . PHE A 1 187 ? -0.845 -4.063 -6.884 1.00 83.50 187 PHE A N 1
ATOM 1532 C CA . PHE A 1 187 ? -2.263 -3.933 -6.561 1.00 83.50 187 PHE A CA 1
ATOM 1533 C C . PHE A 1 187 ? -2.632 -4.694 -5.282 1.00 83.50 187 PHE A C 1
ATOM 1535 O O . PHE A 1 187 ? -3.352 -4.157 -4.441 1.00 83.50 187 PHE A O 1
ATOM 1542 N N . ALA A 1 188 ? -2.117 -5.914 -5.105 1.00 84.06 188 ALA A N 1
ATOM 1543 C CA . ALA A 1 188 ? -2.336 -6.698 -3.893 1.00 84.06 188 ALA A CA 1
ATOM 1544 C C . ALA A 1 188 ? -1.769 -5.997 -2.646 1.00 84.06 188 ALA A C 1
ATOM 1546 O O . ALA A 1 188 ? -2.456 -5.919 -1.626 1.00 84.06 188 ALA A O 1
ATOM 1547 N N . PHE A 1 189 ? -0.564 -5.425 -2.743 1.00 87.25 189 PHE A N 1
ATOM 1548 C CA . PHE A 1 189 ? 0.034 -4.632 -1.669 1.00 87.25 189 PHE A CA 1
ATOM 1549 C C . PHE A 1 189 ? -0.807 -3.391 -1.327 1.00 87.25 189 PHE A C 1
ATOM 1551 O O . PHE A 1 189 ? -1.127 -3.168 -0.160 1.00 87.25 189 PHE A O 1
ATOM 1558 N N . TYR A 1 190 ? -1.235 -2.611 -2.325 1.00 83.50 190 TYR A N 1
ATOM 1559 C CA . TYR A 1 190 ? -2.060 -1.422 -2.089 1.00 83.50 190 TYR A CA 1
ATOM 1560 C C . TYR A 1 190 ? -3.433 -1.766 -1.510 1.00 83.50 190 TYR A C 1
ATOM 1562 O O . TYR A 1 190 ? -3.910 -1.087 -0.600 1.00 83.50 190 TYR A O 1
ATOM 1570 N N . ALA A 1 191 ? -4.056 -2.843 -1.993 1.00 80.81 191 ALA A N 1
ATOM 1571 C CA . ALA A 1 191 ? -5.312 -3.338 -1.447 1.00 80.81 191 ALA A CA 1
ATOM 1572 C C . ALA A 1 191 ? -5.153 -3.752 0.023 1.00 80.81 191 ALA A C 1
ATOM 1574 O O . ALA A 1 191 ? -6.000 -3.394 0.842 1.00 80.81 191 ALA A O 1
ATOM 1575 N N . TYR A 1 192 ? -4.060 -4.440 0.371 1.00 81.94 192 TYR A N 1
ATOM 1576 C CA . TYR A 1 192 ? -3.728 -4.785 1.753 1.00 81.94 192 TYR A CA 1
ATOM 1577 C C . TYR A 1 192 ? -3.528 -3.529 2.609 1.00 81.94 192 TYR A C 1
ATOM 1579 O O . TYR A 1 192 ? -4.211 -3.360 3.619 1.00 81.94 192 TYR A O 1
ATOM 1587 N N . HIS A 1 193 ? -2.665 -2.607 2.173 1.00 79.44 193 HIS A N 1
ATOM 1588 C CA . HIS A 1 193 ? -2.357 -1.388 2.917 1.00 79.44 193 HIS A CA 1
ATOM 1589 C C . HIS A 1 193 ? -3.623 -0.583 3.228 1.00 79.44 193 HIS A C 1
ATOM 1591 O O . HIS A 1 193 ? -3.805 -0.105 4.344 1.00 79.44 193 HIS A O 1
ATOM 1597 N N . TYR A 1 194 ? -4.537 -0.460 2.267 1.00 74.69 194 TYR A N 1
ATOM 1598 C CA . TYR A 1 194 ? -5.760 0.315 2.460 1.00 74.69 194 TYR A CA 1
ATOM 1599 C C . TYR A 1 194 ? -6.830 -0.436 3.269 1.00 74.69 194 TYR A C 1
ATOM 1601 O O . TYR A 1 194 ? -7.599 0.182 4.003 1.00 74.69 194 TYR A O 1
ATOM 1609 N N . ARG A 1 195 ? -6.885 -1.772 3.171 1.00 73.06 195 ARG A N 1
ATOM 1610 C CA . ARG A 1 195 ? -7.809 -2.618 3.948 1.00 73.06 195 ARG A CA 1
ATOM 1611 C C . ARG A 1 195 ? -7.435 -2.654 5.431 1.00 73.06 195 ARG A C 1
ATOM 1613 O O . ARG A 1 195 ? -8.317 -2.577 6.284 1.00 73.06 195 ARG A O 1
ATOM 1620 N N . PHE A 1 196 ? -6.142 -2.753 5.721 1.00 72.69 196 PHE A N 1
ATOM 1621 C CA . PHE A 1 196 ? -5.596 -2.899 7.072 1.00 72.69 196 PHE A CA 1
ATOM 1622 C C . PHE A 1 196 ? -4.920 -1.618 7.577 1.00 72.69 196 PHE A C 1
ATOM 1624 O O . PHE A 1 196 ? -4.185 -1.649 8.553 1.00 72.69 196 PHE A O 1
ATOM 1631 N N . ASN A 1 197 ? -5.166 -0.475 6.924 1.00 68.44 197 ASN A N 1
ATOM 1632 C CA . ASN A 1 197 ? -4.687 0.844 7.356 1.00 68.44 197 ASN A CA 1
ATOM 1633 C C . ASN A 1 197 ? -3.160 0.911 7.601 1.00 68.44 197 ASN A C 1
ATOM 1635 O O . ASN A 1 197 ? -2.714 1.576 8.531 1.00 68.44 197 ASN A O 1
ATOM 1639 N N . GLY A 1 198 ? -2.373 0.205 6.786 1.00 67.88 198 GLY A N 1
ATOM 1640 C CA . GLY A 1 198 ? -0.908 0.174 6.874 1.00 67.88 198 GLY A CA 1
ATOM 1641 C C . GLY A 1 198 ? -0.330 -0.716 7.975 1.00 67.88 198 GLY A C 1
ATOM 1642 O O . GLY A 1 198 ? 0.875 -0.697 8.214 1.00 67.88 198 GLY A O 1
ATOM 1643 N N . GLN A 1 199 ? -1.149 -1.531 8.633 1.00 69.19 199 GLN A N 1
ATOM 1644 C CA . GLN A 1 199 ? -0.682 -2.443 9.669 1.00 69.19 199 GLN A CA 1
ATOM 1645 C C . GLN A 1 199 ? 0.273 -3.497 9.094 1.00 69.19 199 GLN A C 1
ATOM 1647 O O . GLN A 1 199 ? -0.060 -4.204 8.140 1.00 69.19 199 GLN A O 1
ATOM 1652 N N . TYR A 1 200 ? 1.489 -3.567 9.641 1.00 74.75 200 TYR A N 1
ATOM 1653 C CA . TYR A 1 200 ? 2.601 -4.354 9.090 1.00 74.75 200 TYR A CA 1
ATOM 1654 C C . TYR A 1 200 ? 2.930 -4.033 7.618 1.00 74.75 200 TYR A C 1
ATOM 1656 O O . TYR A 1 200 ? 3.308 -4.929 6.855 1.00 74.75 200 TYR A O 1
ATOM 1664 N N . SER A 1 201 ? 2.819 -2.759 7.212 1.00 77.56 201 SER A N 1
ATOM 1665 C CA . SER A 1 201 ? 3.148 -2.280 5.858 1.00 77.56 201 SER A CA 1
ATOM 1666 C C . SER A 1 201 ? 4.512 -2.781 5.377 1.00 77.56 201 SER A C 1
ATOM 1668 O O . SER A 1 201 ? 4.605 -3.318 4.276 1.00 77.56 201 SER A O 1
ATOM 1670 N N . SER A 1 202 ? 5.545 -2.709 6.219 1.00 80.00 202 SER A N 1
ATOM 1671 C CA . SER A 1 202 ? 6.901 -3.156 5.885 1.00 80.00 202 SER A CA 1
ATOM 1672 C C . SER A 1 202 ? 6.974 -4.651 5.571 1.00 80.00 202 SER A C 1
ATOM 1674 O O . SER A 1 202 ? 7.645 -5.044 4.622 1.00 80.00 202 SER A O 1
ATOM 1676 N N . LEU A 1 203 ? 6.259 -5.501 6.318 1.00 81.44 203 LEU A N 1
ATOM 1677 C CA . LEU A 1 203 ? 6.258 -6.947 6.076 1.00 81.44 203 LEU A CA 1
ATOM 1678 C C . LEU A 1 203 ? 5.512 -7.284 4.777 1.00 81.44 203 LEU A C 1
ATOM 1680 O O . LEU A 1 203 ? 5.991 -8.079 3.970 1.00 81.44 203 LEU A O 1
ATOM 1684 N N . ALA A 1 204 ? 4.369 -6.637 4.538 1.00 85.12 204 ALA A N 1
ATOM 1685 C CA . ALA A 1 204 ? 3.621 -6.762 3.287 1.00 85.12 204 ALA A CA 1
ATOM 1686 C C . ALA A 1 204 ? 4.419 -6.236 2.075 1.00 85.12 204 ALA A C 1
ATOM 1688 O O . ALA A 1 204 ? 4.336 -6.775 0.969 1.00 85.12 204 ALA A O 1
ATOM 1689 N N . LEU A 1 205 ? 5.242 -5.209 2.283 1.00 86.88 205 LEU A N 1
ATOM 1690 C CA . LEU A 1 205 ? 6.128 -4.668 1.261 1.00 86.88 205 LEU A CA 1
ATOM 1691 C C . LEU A 1 205 ? 7.273 -5.642 0.961 1.00 86.88 205 LEU A C 1
ATOM 1693 O O . LEU A 1 205 ? 7.536 -5.924 -0.202 1.00 86.88 205 LEU A O 1
ATOM 1697 N N . VAL A 1 206 ? 7.896 -6.236 1.981 1.00 87.56 206 VAL A N 1
ATOM 1698 C CA . VAL A 1 206 ? 8.947 -7.251 1.795 1.00 87.56 206 VAL A CA 1
ATOM 1699 C C . VAL A 1 206 ? 8.407 -8.493 1.085 1.00 87.56 206 VAL A C 1
ATOM 1701 O O . VAL A 1 206 ? 9.062 -9.011 0.182 1.00 87.56 206 VAL A O 1
ATOM 1704 N N . THR A 1 207 ? 7.209 -8.969 1.435 1.00 89.00 207 THR A N 1
ATOM 1705 C CA . THR A 1 207 ? 6.615 -10.127 0.748 1.00 89.00 207 THR A CA 1
ATOM 1706 C C . THR A 1 207 ? 6.298 -9.812 -0.710 1.00 89.00 207 THR A C 1
ATOM 1708 O O . THR A 1 207 ? 6.682 -10.583 -1.589 1.00 89.00 207 THR A O 1
ATOM 1711 N N . SER A 1 208 ? 5.674 -8.665 -0.995 1.00 89.88 208 SER A N 1
ATOM 1712 C CA . SER A 1 208 ? 5.412 -8.249 -2.379 1.00 89.88 208 SER A CA 1
ATOM 1713 C C . SER A 1 208 ? 6.708 -8.046 -3.174 1.00 89.88 208 SER A C 1
ATOM 1715 O O . SER A 1 208 ? 6.793 -8.498 -4.315 1.00 89.88 208 SER A O 1
ATOM 1717 N N . TRP A 1 209 ? 7.756 -7.491 -2.559 1.00 88.50 209 TRP A N 1
ATOM 1718 C CA . TRP A 1 209 ? 9.088 -7.366 -3.151 1.00 88.50 209 TRP A CA 1
ATOM 1719 C C . TRP A 1 209 ? 9.703 -8.715 -3.533 1.00 88.50 209 TRP A C 1
ATOM 1721 O O . TRP A 1 209 ? 10.189 -8.871 -4.653 1.00 88.50 209 TRP A O 1
ATOM 1731 N N . LEU A 1 210 ? 9.648 -9.713 -2.647 1.00 89.25 210 LEU A N 1
ATOM 1732 C CA . LEU A 1 210 ? 10.162 -11.055 -2.939 1.00 89.25 210 LEU A CA 1
ATOM 1733 C C . LEU A 1 210 ? 9.415 -11.713 -4.108 1.00 89.25 210 LEU A C 1
ATOM 1735 O O . LEU A 1 210 ? 10.047 -12.335 -4.962 1.00 89.25 210 LEU A O 1
ATOM 1739 N N . PHE A 1 211 ? 8.092 -11.542 -4.192 1.00 89.50 211 PHE A N 1
ATOM 1740 C CA . PHE A 1 211 ? 7.310 -12.034 -5.332 1.00 89.50 211 PHE A CA 1
ATOM 1741 C C . PHE A 1 211 ? 7.665 -11.317 -6.638 1.00 89.50 211 PHE A C 1
ATOM 1743 O O . PHE A 1 211 ? 7.762 -11.964 -7.683 1.00 89.50 211 PHE A O 1
ATOM 1750 N N . ILE A 1 212 ? 7.914 -10.006 -6.582 1.00 87.94 212 ILE A N 1
ATOM 1751 C CA . ILE A 1 212 ? 8.374 -9.227 -7.735 1.00 87.94 212 ILE A CA 1
ATOM 1752 C C . ILE A 1 212 ? 9.742 -9.737 -8.203 1.00 87.94 212 ILE A C 1
ATOM 1754 O O . ILE A 1 212 ? 9.893 -10.043 -9.383 1.00 87.94 212 ILE A O 1
ATOM 1758 N N . GLN A 1 213 ? 10.698 -9.933 -7.293 1.00 86.88 213 GLN A N 1
ATOM 1759 C CA . GLN A 1 213 ? 12.019 -10.487 -7.611 1.00 86.88 213 GLN A CA 1
ATOM 1760 C C . GLN A 1 213 ? 11.936 -11.897 -8.206 1.00 86.88 213 GLN A C 1
ATOM 1762 O O . GLN A 1 213 ? 12.572 -12.191 -9.214 1.00 86.88 213 GLN A O 1
ATOM 1767 N N . HIS A 1 214 ? 11.092 -12.763 -7.643 1.00 87.44 214 HIS A N 1
ATOM 1768 C CA . HIS A 1 214 ? 10.849 -14.086 -8.212 1.00 87.44 214 HIS A CA 1
ATOM 1769 C C . HIS A 1 214 ? 10.298 -13.999 -9.643 1.00 87.44 214 HIS A C 1
ATOM 1771 O O . HIS A 1 214 ? 10.749 -14.729 -10.524 1.00 87.44 214 HIS A O 1
ATOM 1777 N N . SER A 1 215 ? 9.364 -13.075 -9.892 1.00 85.25 215 SER A N 1
ATOM 1778 C CA . SER A 1 215 ? 8.822 -12.855 -11.235 1.00 85.25 215 SER A CA 1
ATOM 1779 C C . SER A 1 215 ? 9.849 -12.278 -12.211 1.00 85.25 215 SER A C 1
ATOM 1781 O O . SER A 1 215 ? 9.810 -12.642 -13.379 1.00 85.25 215 SER A O 1
ATOM 1783 N N . MET A 1 216 ? 10.784 -11.441 -11.745 1.00 80.88 216 MET A N 1
ATOM 1784 C CA . MET A 1 216 ? 11.909 -10.957 -12.552 1.00 80.88 216 MET A CA 1
ATOM 1785 C C . MET A 1 216 ? 12.828 -12.108 -12.955 1.00 80.88 216 MET A C 1
ATOM 1787 O O . MET A 1 216 ? 13.189 -12.216 -14.107 1.00 80.88 216 MET A O 1
ATOM 1791 N N . ILE A 1 217 ? 13.170 -13.020 -12.045 1.00 81.75 217 ILE A N 1
ATOM 1792 C CA . ILE A 1 217 ? 14.084 -14.129 -12.371 1.00 81.75 217 ILE A CA 1
ATOM 1793 C C . ILE A 1 217 ? 13.444 -15.138 -13.341 1.00 81.75 217 ILE A C 1
ATOM 1795 O O . ILE A 1 217 ? 14.144 -15.773 -14.128 1.00 81.75 217 ILE A O 1
ATOM 1799 N N . TYR A 1 218 ? 12.123 -15.325 -13.266 1.00 80.44 218 TYR A N 1
ATOM 1800 C CA . TYR A 1 218 ? 11.413 -16.309 -14.085 1.00 80.44 218 TYR A CA 1
ATOM 1801 C C . TYR A 1 218 ? 11.167 -15.856 -15.538 1.00 80.44 218 TYR A C 1
ATOM 1803 O O . TYR A 1 218 ? 11.070 -16.713 -16.420 1.00 80.44 218 TYR A O 1
ATOM 1811 N N . PHE A 1 219 ? 11.039 -14.546 -15.789 1.00 71.38 219 PHE A N 1
ATOM 1812 C CA . PHE A 1 219 ? 10.664 -13.960 -17.087 1.00 71.38 219 PHE A CA 1
ATOM 1813 C C . PHE A 1 219 ? 11.759 -13.076 -17.684 1.00 71.38 219 PHE A C 1
ATOM 1815 O O . PHE A 1 219 ? 11.851 -13.071 -18.936 1.00 71.38 219 PHE A O 1
#

Secondary structure (DSSP, 8-state):
-----------TTS------SSHHHHTS-HHHHHHTT---------TTT-GGG-SHHHHHHIIIII-HHHHHHHHHS-THHHHHHHHHHHHHHHHHHHHHHHHHHHHHHHHHHHHTT------HHHHHHHHHHHHHHHHHHHHHHS-HHHHHHHHHHHHHHHHHHHHH--SHHHHHHHHHHHHHHHHHHHHHHHHTTTTTHHHHHHHHHHHHHHHHHH-

Radius of gyration: 25.77 Å; chains: 1; bounding box: 68×44×67 Å

Foldseek 3Di:
DDDDDDPDPDDPPDDDDDDDPDPVVVPDDPVVCVVVVPDDDDDDDDLVPDCVCDDPVSSVCCVPPNDPVLVVVLVPPDLPVLLVVLVVVLVVLVVVLVVVVVVVVVVVVLVVVVVVPDDDDPCVPSVVVNVVSLVVQLVVQCVVLVHSVLSVLVSVLSVVVSVLCVPPVPDPVLVVVLVVQLSVLSSVLSSVCSSSVCVPSVVSSVVSSVSNVVSSVVD